Protein 1MQV (pdb70)

Structure (mmCIF, N/CA/C/O backbone):
data_1MQV
#
_entry.id   1MQV
#
_cell.length_a   33.839
_cell.length_b   62.085
_cell.length_c   113.419
_cell.angle_alpha   90.00
_cell.angle_beta   90.00
_cell.angle_gamma   90.00
#
_symmetry.space_group_name_H-M   'P 21 21 21'
#
loop_
_entity.id
_entity.type
_entity.pdbx_description
1 polymer "CYTOCHROME C'"
2 non-polymer 'HEME C'
3 water water
#
loop_
_atom_site.group_PDB
_atom_site.id
_atom_site.type_symbol
_atom_site.label_atom_id
_atom_site.label_alt_id
_atom_site.label_comp_id
_atom_site.label_asym_id
_atom_site.label_entity_id
_atom_site.label_seq_id
_atom_site.pdbx_PDB_ins_code
_atom_site.Cartn_x
_atom_site.Cartn_y
_atom_site.Cartn_z
_atom_site.occupancy
_atom_site.B_iso_or_equiv
_atom_site.auth_seq_id
_atom_site.auth_comp_id
_atom_site.auth_asym_id
_atom_site.auth_atom_id
_atom_site.pdbx_PDB_model_num
ATOM 1 N N . ALA A 1 1 ? 12.488 -13.391 44.027 1.00 72.40 1 ALA A N 1
ATOM 2 C CA . ALA A 1 1 ? 12.705 -12.996 42.599 1.00 82.01 1 ALA A CA 1
ATOM 3 C C . ALA A 1 1 ? 11.969 -13.928 41.617 1.00 86.65 1 ALA A C 1
ATOM 4 O O . ALA A 1 1 ? 11.632 -15.074 41.945 1.00 83.74 1 ALA A O 1
ATOM 6 N N . THR A 1 2 ? 11.720 -13.425 40.412 1.00 81.95 2 THR A N 1
ATOM 7 C CA . THR A 1 2 ? 11.020 -14.195 39.389 1.00 73.66 2 THR A CA 1
ATOM 8 C C . THR A 1 2 ? 11.644 -13.875 38.029 1.00 67.49 2 THR A C 1
ATOM 9 O O . THR A 1 2 ? 12.631 -13.123 37.969 1.00 54.01 2 THR A O 1
ATOM 13 N N . ASP A 1 3 ? 11.065 -14.429 36.957 1.00 51.97 3 ASP A N 1
ATOM 14 C CA . ASP A 1 3 ? 11.576 -14.222 35.607 1.00 53.74 3 ASP A CA 1
ATOM 15 C C . ASP A 1 3 ? 11.411 -12.796 35.087 1.00 44.39 3 ASP A C 1
ATOM 16 O O . ASP A 1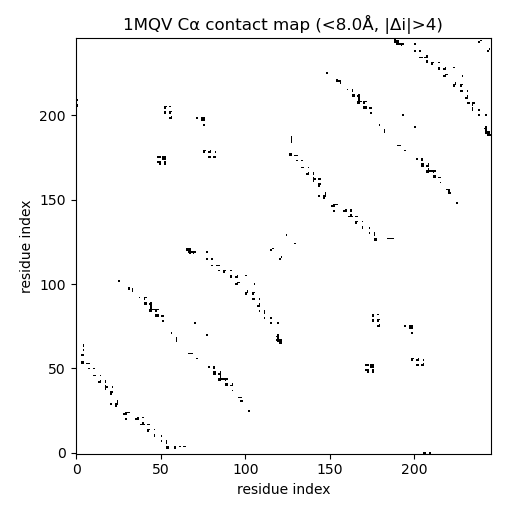 3 ? 10.576 -12.518 34.216 1.00 35.08 3 ASP A O 1
ATOM 21 N N . VAL A 1 4 ? 12.223 -11.895 35.624 1.00 39.46 4 VAL A N 1
ATOM 22 C CA . VAL A 1 4 ? 12.195 -10.500 35.193 1.00 43.38 4 VAL A CA 1
ATOM 23 C C . VAL A 1 4 ? 12.627 -10.383 33.748 1.00 34.05 4 VAL A C 1
ATOM 24 O O . VAL A 1 4 ? 12.275 -9.404 33.093 1.00 24.90 4 VAL A O 1
ATOM 28 N N . ILE A 1 5 ? 13.420 -11.338 33.258 1.00 25.29 5 ILE A N 1
ATOM 29 C CA . ILE A 1 5 ? 13.879 -11.259 31.866 1.00 26.54 5 ILE A CA 1
ATOM 30 C C . ILE A 1 5 ? 12.658 -11.476 30.995 1.00 35.55 5 ILE A C 1
ATOM 31 O O . ILE A 1 5 ? 12.479 -10.820 29.986 1.00 26.20 5 ILE A O 1
ATOM 36 N N . ALA A 1 6 ? 11.783 -12.385 31.400 1.00 34.07 6 ALA A N 1
ATOM 37 C CA . ALA A 1 6 ? 10.601 -12.600 30.594 1.00 35.19 6 ALA A CA 1
ATOM 38 C C . ALA A 1 6 ? 9.675 -11.396 30.721 1.00 26.31 6 ALA A C 1
ATOM 39 O O . ALA A 1 6 ? 9.041 -10.982 29.740 1.00 30.72 6 ALA A O 1
ATOM 41 N N . GLN A 1 7 ? 9.601 -10.806 31.905 1.00 23.66 7 GLN A N 1
ATOM 42 C CA . GLN A 1 7 ? 8.718 -9.668 32.092 1.00 26.72 7 GLN A CA 1
ATOM 43 C C . GLN A 1 7 ? 9.126 -8.488 31.249 1.00 27.61 7 GLN A C 1
ATOM 44 O O . GLN A 1 7 ? 8.292 -7.862 30.581 1.00 27.88 7 GLN A O 1
ATOM 50 N N . ARG A 1 8 ? 10.406 -8.171 31.307 1.00 25.72 8 ARG A N 1
ATOM 51 C CA . ARG A 1 8 ? 10.903 -6.984 30.585 1.00 30.18 8 ARG A CA 1
ATOM 52 C C . ARG A 1 8 ? 10.855 -7.177 29.079 1.00 25.86 8 ARG A C 1
ATOM 53 O O . ARG A 1 8 ? 10.569 -6.239 28.348 1.00 22.75 8 ARG A O 1
ATOM 61 N N . LYS A 1 9 ? 11.088 -8.396 28.593 1.00 21.29 9 LYS A N 1
ATOM 62 C CA . LYS A 1 9 ? 11.018 -8.598 27.154 1.00 25.31 9 LYS A CA 1
ATOM 63 C C . LYS A 1 9 ? 9.586 -8.434 26.658 1.00 32.50 9 LYS A C 1
ATOM 64 O O . LYS A 1 9 ? 9.363 -7.976 25.521 1.00 28.23 9 LYS A O 1
ATOM 70 N N . ALA A 1 10 ? 8.616 -8.797 27.502 1.00 24.99 10 ALA A N 1
ATOM 71 C CA . ALA A 1 10 ? 7.212 -8.678 27.132 1.00 29.09 10 ALA A CA 1
ATOM 72 C C . ALA A 1 10 ? 6.836 -7.194 27.032 1.00 30.62 10 ALA A C 1
ATOM 73 O O . ALA A 1 10 ? 6.132 -6.767 26.110 1.00 29.54 10 ALA A O 1
ATOM 75 N N . ILE A 1 11 ? 7.326 -6.411 27.975 1.00 20.53 11 ILE A N 1
ATOM 76 C CA . ILE A 1 11 ? 7.033 -4.970 27.971 1.00 26.19 11 ILE A CA 1
ATOM 77 C C . ILE A 1 11 ? 7.749 -4.291 26.776 1.00 25.03 11 ILE A C 1
ATOM 78 O O . ILE A 1 11 ? 7.171 -3.425 26.123 1.00 24.02 11 ILE A O 1
ATOM 83 N N . LEU A 1 12 ? 8.992 -4.668 26.490 1.00 24.18 12 LEU A N 1
ATOM 84 C CA . LEU A 1 12 ? 9.713 -4.042 25.374 1.00 25.81 12 LEU A CA 1
ATOM 85 C C . LEU A 1 12 ? 9.106 -4.486 24.056 1.00 30.60 12 LEU A C 1
ATOM 86 O O . LEU A 1 12 ? 9.120 -3.740 23.083 1.00 25.06 12 LEU A O 1
ATOM 91 N N . LYS A 1 13 ? 8.558 -5.703 24.008 1.00 23.96 13 LYS A N 1
ATOM 92 C CA . LYS A 1 13 ? 7.903 -6.156 22.784 1.00 26.38 13 LYS A CA 1
ATOM 93 C C . LYS A 1 13 ? 6.689 -5.258 22.552 1.00 29.39 13 LYS A C 1
ATOM 94 O O . LYS A 1 13 ? 6.427 -4.839 21.404 1.00 29.90 13 LYS A O 1
ATOM 100 N N . GLN A 1 14 ? 5.947 -4.956 23.620 1.00 19.44 14 GLN A N 1
ATOM 101 C CA . GLN A 1 14 ? 4.784 -4.056 23.513 1.00 22.42 14 GLN A CA 1
ATOM 102 C C . GLN A 1 14 ? 5.261 -2.681 23.028 1.00 24.97 14 GLN A C 1
ATOM 103 O O . GLN A 1 14 ? 4.597 -2.049 22.198 1.00 22.40 14 GLN A O 1
ATOM 109 N N . MET A 1 15 ? 6.396 -2.208 23.550 1.00 23.08 15 MET A N 1
ATOM 110 C CA . MET A 1 15 ? 6.886 -0.888 23.127 1.00 25.84 15 MET A CA 1
ATOM 111 C C . MET A 1 15 ? 7.135 -0.928 21.627 1.00 26.63 15 MET A C 1
ATOM 112 O O . MET A 1 15 ? 6.752 -0.001 20.899 1.00 21.75 15 MET A O 1
ATOM 117 N N . GLY A 1 16 ? 7.769 -2.011 21.159 1.00 21.54 16 GLY A N 1
ATOM 118 C CA . GLY A 1 16 ? 8.013 -2.161 19.727 1.00 21.72 16 GLY A CA 1
ATOM 119 C C . GLY A 1 16 ? 6.700 -2.102 18.940 1.00 25.22 16 GLY A C 1
ATOM 120 O O . GLY A 1 16 ? 6.599 -1.379 17.924 1.00 24.54 16 GLY A O 1
ATOM 121 N N . GLU A 1 17 ? 5.680 -2.861 19.381 1.00 22.47 17 GLU A N 1
ATOM 122 C CA . GLU A 1 17 ? 4.387 -2.833 18.698 1.00 21.63 17 GLU A CA 1
ATOM 123 C C . GLU A 1 17 ? 3.749 -1.427 18.721 1.00 19.98 17 GLU A C 1
ATOM 124 O O . GLU A 1 17 ? 3.089 -1.034 17.769 1.00 21.90 17 GLU A O 1
ATOM 130 N N . ALA A 1 18 ? 3.929 -0.676 19.801 1.00 22.61 18 ALA A N 1
ATOM 131 C CA . ALA A 1 18 ? 3.325 0.676 19.843 1.00 23.63 18 ALA A CA 1
ATOM 132 C C . ALA A 1 18 ? 3.927 1.593 18.784 1.00 26.42 18 ALA A C 1
ATOM 133 O O . ALA A 1 18 ? 3.278 2.565 18.383 1.00 24.17 18 ALA A O 1
ATOM 135 N N . THR A 1 19 ? 5.159 1.328 18.353 1.00 22.88 19 THR A N 1
ATOM 136 C CA . THR A 1 19 ? 5.750 2.200 17.325 1.00 22.61 19 THR A CA 1
ATOM 137 C C . THR A 1 19 ? 5.263 1.827 15.928 1.00 20.96 19 THR A C 1
ATOM 138 O O . THR A 1 19 ? 5.363 2.630 15.010 1.00 22.39 19 THR A O 1
ATOM 142 N N . LYS A 1 20 ? 4.729 0.626 15.749 1.00 21.17 20 LYS A N 1
ATOM 143 C CA . LYS A 1 20 ? 4.279 0.243 14.417 1.00 20.22 20 LYS A CA 1
ATOM 144 C C . LYS A 1 20 ? 3.250 1.175 13.718 1.00 24.69 20 LYS A C 1
ATOM 145 O O . LYS A 1 20 ? 3.470 1.583 12.563 1.00 25.61 20 LYS A O 1
ATOM 151 N N . PRO A 1 21 ? 2.140 1.535 14.382 1.00 21.77 21 PRO A N 1
ATOM 152 C CA . PRO A 1 21 ? 1.185 2.424 13.698 1.00 30.35 21 PRO A CA 1
ATOM 153 C C . PRO A 1 21 ? 1.809 3.789 13.409 1.00 25.09 21 PRO A C 1
ATOM 154 O O . PRO A 1 21 ? 1.446 4.458 12.446 1.00 24.03 21 PRO A O 1
ATOM 158 N N . ILE A 1 22 ? 2.706 4.232 14.278 1.00 21.09 22 ILE A N 1
ATOM 159 C CA . ILE A 1 22 ? 3.357 5.526 14.042 1.00 22.92 22 ILE A CA 1
ATOM 160 C C . ILE A 1 22 ? 4.240 5.418 12.790 1.00 20.59 22 ILE A C 1
ATOM 161 O O . ILE A 1 22 ? 4.194 6.278 11.914 1.00 23.29 22 ILE A O 1
ATOM 166 N N . ALA A 1 23 ? 5.009 4.347 12.684 1.00 23.47 23 ALA A N 1
ATOM 167 C CA . ALA A 1 23 ? 5.844 4.169 11.509 1.00 26.03 23 ALA A CA 1
ATOM 168 C C . ALA A 1 23 ? 4.953 4.093 10.260 1.00 25.36 23 ALA A C 1
ATOM 169 O O . ALA A 1 23 ? 5.310 4.608 9.211 1.00 29.91 23 ALA A O 1
ATOM 171 N N . ALA A 1 24 ? 3.801 3.446 10.356 1.00 21.62 24 ALA A N 1
ATOM 172 C CA . ALA A 1 24 ? 2.911 3.327 9.191 1.00 27.50 24 ALA A CA 1
ATOM 173 C C . ALA A 1 24 ? 2.386 4.693 8.732 1.00 27.87 24 ALA A C 1
ATOM 174 O O . ALA A 1 24 ? 2.236 4.975 7.527 1.00 25.43 24 ALA A O 1
ATOM 176 N N . MET A 1 25 ? 2.104 5.559 9.687 1.00 23.76 25 MET A N 1
ATOM 177 C CA . MET A 1 25 ? 1.656 6.896 9.331 1.00 25.31 25 MET A CA 1
ATOM 178 C C . MET A 1 25 ? 2.812 7.662 8.687 1.00 26.78 25 MET A C 1
ATOM 179 O O . MET A 1 25 ? 2.626 8.317 7.663 1.00 26.50 25 MET A O 1
ATOM 184 N N . LEU A 1 26 ? 4.009 7.571 9.270 1.00 23.35 26 LEU A N 1
ATOM 185 C CA . LEU A 1 26 ? 5.148 8.302 8.723 1.00 21.38 26 LEU A CA 1
ATOM 186 C C . LEU A 1 26 ? 5.422 7.838 7.287 1.00 33.99 26 LEU A C 1
ATOM 187 O O . LEU A 1 26 ? 5.828 8.623 6.450 1.00 26.94 26 LEU A O 1
ATOM 192 N N . LYS A 1 27 ? 5.198 6.557 7.019 1.00 21.79 27 LYS A N 1
ATOM 193 C CA . LYS A 1 27 ? 5.394 6.012 5.671 1.00 28.50 27 LYS A CA 1
ATOM 194 C C . LYS A 1 27 ? 4.274 6.376 4.692 1.00 36.46 27 LYS A C 1
ATOM 195 O O . LYS A 1 27 ? 4.425 6.232 3.476 1.00 38.42 27 LYS A O 1
ATOM 201 N N . GLY A 1 28 ? 3.153 6.857 5.210 1.00 29.46 28 GLY A N 1
ATOM 202 C CA . GLY A 1 28 ? 2.036 7.201 4.341 1.00 28.33 28 GLY A CA 1
ATOM 203 C C . GLY A 1 28 ? 1.182 5.980 4.007 1.00 37.36 28 GLY A C 1
ATOM 204 O O . GLY A 1 28 ? 0.321 6.015 3.121 1.00 36.43 28 GLY A O 1
ATOM 205 N N . GLU A 1 29 ? 1.412 4.899 4.738 1.00 32.53 29 GLU A N 1
ATOM 206 C CA . GLU A 1 29 ? 0.695 3.655 4.521 1.00 36.22 29 GLU A CA 1
ATOM 207 C C . GLU A 1 29 ? -0.506 3.475 5.444 1.00 45.97 29 GLU A C 1
ATOM 208 O O . GLU A 1 29 ? -1.213 2.466 5.368 1.00 52.15 29 GLU A O 1
ATOM 214 N N . ALA A 1 30 ? -0.726 4.448 6.324 1.00 35.24 30 ALA A N 1
ATOM 215 C CA . ALA A 1 30 ? -1.871 4.456 7.241 1.00 34.56 30 ALA A CA 1
ATOM 216 C C . ALA A 1 30 ? -2.186 5.913 7.431 1.00 31.36 30 ALA A C 1
ATOM 217 O O . ALA A 1 30 ? -1.283 6.730 7.498 1.00 30.32 30 ALA A O 1
ATOM 219 N N . LYS A 1 31 ? -3.465 6.244 7.512 1.00 32.62 31 LYS A N 1
ATOM 220 C CA . LYS A 1 31 ? -3.898 7.627 7.677 1.00 32.93 31 LYS A CA 1
ATOM 221 C C . LYS A 1 31 ? -3.670 8.089 9.120 1.00 36.32 31 LYS A C 1
ATOM 222 O O . LYS A 1 31 ? -3.706 7.286 10.048 1.00 30.98 31 LYS A O 1
ATOM 228 N N . TRP A 1 32 ? -3.429 9.384 9.291 1.00 32.02 32 TRP A N 1
ATOM 229 C CA . TRP A 1 32 ? -3.260 9.983 10.612 1.00 31.99 32 TRP A CA 1
ATOM 230 C C . TRP A 1 32 ? -4.477 9.635 11.483 1.00 41.75 32 TRP A C 1
ATOM 231 O O . TRP A 1 32 ? -5.615 9.629 10.987 1.00 32.04 32 TRP A O 1
ATOM 242 N N . ASP A 1 33 ? -4.238 9.337 12.763 1.00 25.99 33 ASP A N 1
ATOM 243 C CA . ASP A 1 33 ? -5.309 9.006 13.694 1.00 36.89 33 ASP A CA 1
ATOM 244 C C . ASP A 1 33 ? -4.777 9.512 15.015 1.00 25.67 33 ASP A C 1
ATOM 245 O O . ASP A 1 33 ? -3.875 8.878 15.578 1.00 28.31 33 ASP A O 1
ATOM 250 N N . GLN A 1 34 ? -5.275 10.653 15.499 1.00 27.79 34 GLN A N 1
ATOM 251 C CA . GLN A 1 34 ? -4.742 11.216 16.734 1.00 28.56 34 GLN A CA 1
ATOM 252 C C . GLN A 1 34 ? -4.832 10.283 17.942 1.00 29.71 34 GLN A C 1
ATOM 253 O O . GLN A 1 34 ? -3.904 10.200 18.748 1.00 25.99 34 GLN A O 1
ATOM 259 N N . ALA A 1 35 ? -5.939 9.558 18.037 1.00 25.62 35 ALA A N 1
ATOM 260 C CA . ALA A 1 35 ? -6.160 8.636 19.140 1.00 28.44 35 ALA A CA 1
ATOM 261 C C . ALA A 1 35 ? -5.122 7.498 19.154 1.00 25.64 35 ALA A C 1
ATOM 262 O O . ALA A 1 35 ? -4.617 7.117 20.222 1.00 25.75 35 ALA A O 1
ATOM 264 N N . VAL A 1 36 ? -4.843 6.932 17.982 1.00 20.47 36 VAL A N 1
ATOM 265 C CA . VAL A 1 36 ? -3.856 5.851 17.881 1.00 21.85 36 VAL A CA 1
ATOM 266 C C . VAL A 1 36 ? -2.483 6.337 18.325 1.00 23.45 36 VAL A C 1
ATOM 267 O O . VAL A 1 36 ? -1.753 5.624 18.988 1.00 23.00 36 VAL A O 1
ATOM 271 N N . VAL A 1 37 ? -2.128 7.558 17.928 1.00 20.82 37 VAL A N 1
ATOM 272 C CA . VAL A 1 37 ? -0.835 8.126 18.290 1.00 17.48 37 VAL A CA 1
ATOM 273 C C . VAL A 1 37 ? -0.759 8.372 19.789 1.00 19.72 37 VAL A C 1
ATOM 274 O O . VAL A 1 37 ? 0.234 8.031 20.431 1.00 21.89 37 VAL A O 1
ATOM 278 N N . GLN A 1 38 ? -1.823 8.928 20.366 1.00 20.19 38 GLN A N 1
ATOM 279 C CA . GLN A 1 38 ? -1.868 9.167 21.813 1.00 22.08 38 GLN A CA 1
ATOM 280 C C . GLN A 1 38 ? -1.746 7.848 22.573 1.00 24.99 38 GLN A C 1
ATOM 281 O O . GLN A 1 38 ? -1.078 7.761 23.621 1.00 21.92 38 GLN A O 1
ATOM 287 N N . LYS A 1 39 ? -2.411 6.824 22.047 1.00 19.67 39 LYS A N 1
ATOM 288 C CA . LYS A 1 39 ? -2.367 5.499 22.696 1.00 22.89 39 LYS A CA 1
ATOM 289 C C . LYS A 1 39 ? -0.924 4.935 22.704 1.00 26.41 39 LYS A C 1
ATOM 290 O O . LYS A 1 39 ? -0.443 4.416 23.729 1.00 23.17 39 LYS A O 1
ATOM 296 N N . SER A 1 40 ? -0.236 5.045 21.564 1.00 25.05 40 SER A N 1
ATOM 297 C CA . SER A 1 40 ? 1.143 4.578 21.440 1.00 21.88 40 SER A CA 1
ATOM 298 C C . SER A 1 40 ? 2.070 5.369 22.324 1.00 23.53 40 SER A C 1
ATOM 299 O O . SER A 1 40 ? 2.928 4.797 22.956 1.00 22.47 40 SER A O 1
ATOM 302 N N . LEU A 1 41 ? 1.925 6.697 22.367 1.00 19.44 41 LEU A N 1
ATOM 303 C CA . LEU A 1 41 ? 2.832 7.461 23.195 1.00 18.80 41 LEU A CA 1
ATOM 304 C C . LEU A 1 41 ? 2.612 7.144 24.681 1.00 20.78 41 LEU A C 1
ATOM 305 O O . LEU A 1 41 ? 3.554 7.099 25.472 1.00 21.26 41 LEU A O 1
ATOM 310 N N . ALA A 1 42 ? 1.365 6.921 25.059 1.00 19.45 42 ALA A N 1
ATOM 311 C CA . ALA A 1 42 ? 1.049 6.650 26.454 1.00 20.22 42 ALA A CA 1
ATOM 312 C C . ALA A 1 42 ? 1.677 5.304 26.831 1.00 23.01 42 ALA A C 1
ATOM 313 O O . ALA A 1 42 ? 2.241 5.159 27.915 1.00 23.68 42 ALA A O 1
ATOM 315 N N . ALA A 1 43 ? 1.621 4.338 25.919 1.00 22.56 43 ALA A N 1
ATOM 316 C CA . ALA A 1 43 ? 2.204 3.007 26.209 1.00 23.73 43 ALA A CA 1
ATOM 317 C C . ALA A 1 43 ? 3.697 3.113 26.371 1.00 26.45 43 ALA A C 1
ATOM 318 O O . ALA A 1 43 ? 4.277 2.541 27.307 1.00 25.00 43 ALA A O 1
ATOM 320 N N . ILE A 1 44 ? 4.334 3.846 25.456 1.00 23.70 44 ILE A N 1
ATOM 321 C CA . ILE A 1 44 ? 5.783 4.046 25.531 1.00 18.92 44 ILE A CA 1
ATOM 322 C C . ILE A 1 44 ? 6.118 4.685 26.880 1.00 21.53 44 ILE A C 1
ATOM 323 O O . ILE A 1 44 ? 7.038 4.225 27.571 1.00 20.91 44 ILE A O 1
ATOM 328 N N . ALA A 1 45 ? 5.373 5.713 27.291 1.00 18.62 45 ALA A N 1
ATOM 329 C CA . ALA A 1 45 ? 5.677 6.382 28.567 1.00 22.59 45 ALA A CA 1
ATOM 330 C C . ALA A 1 45 ? 5.476 5.458 29.761 1.00 24.32 45 ALA A C 1
ATOM 331 O O . ALA A 1 45 ? 6.316 5.409 30.651 1.00 23.19 45 ALA A O 1
ATOM 333 N N . ASP A 1 46 ? 4.354 4.748 29.793 1.00 23.40 46 ASP A N 1
ATOM 334 C CA . ASP A 1 46 ? 4.093 3.811 30.884 1.00 27.57 46 ASP A CA 1
ATOM 335 C C . ASP A 1 46 ? 5.128 2.665 30.949 1.00 24.80 46 ASP A C 1
ATOM 336 O O . ASP A 1 46 ? 5.565 2.284 32.050 1.00 26.38 46 ASP A O 1
ATOM 341 N N . ASP A 1 47 ? 5.503 2.109 29.797 1.00 21.95 47 ASP A N 1
ATOM 342 C CA . ASP A 1 47 ? 6.483 1.005 29.758 1.00 20.21 47 ASP A CA 1
ATOM 343 C C . ASP A 1 47 ? 7.814 1.497 30.267 1.00 29.17 47 ASP A C 1
ATOM 344 O O . ASP A 1 47 ? 8.502 0.802 31.013 1.00 20.57 47 ASP A O 1
ATOM 349 N N . SER A 1 48 ? 8.169 2.730 29.906 1.00 25.68 48 SER A N 1
ATOM 350 C CA . SER A 1 48 ? 9.445 3.287 30.338 1.00 20.68 48 SER A CA 1
ATOM 351 C C . SER A 1 48 ? 9.490 3.571 31.848 1.00 18.23 48 SER A C 1
ATOM 352 O O . SER A 1 48 ? 10.581 3.727 32.423 1.00 22.75 48 SER A O 1
ATOM 355 N N . LYS A 1 49 ? 8.326 3.661 32.488 1.00 22.21 49 LYS A N 1
ATOM 356 C CA . LYS A 1 49 ? 8.307 3.906 33.923 1.00 20.28 49 LYS A CA 1
ATOM 357 C C . LYS A 1 49 ? 8.358 2.574 34.677 1.00 25.88 49 LYS A C 1
ATOM 358 O O . LYS A 1 49 ? 8.723 2.521 35.846 1.00 22.88 49 LYS A O 1
ATOM 364 N N . LYS A 1 50 ? 8.029 1.504 33.980 1.00 23.78 50 LYS A N 1
ATOM 365 C CA . LYS A 1 50 ? 8.046 0.179 34.589 1.00 27.16 50 LYS A CA 1
ATOM 366 C C . LYS A 1 50 ? 9.392 -0.499 34.431 1.00 27.78 50 LYS A C 1
ATOM 367 O O . LYS A 1 50 ? 9.849 -1.183 35.347 1.00 25.94 50 LYS A O 1
ATOM 373 N N . LEU A 1 51 ? 10.047 -0.306 33.275 1.00 23.16 51 LEU A N 1
ATOM 374 C CA . LEU A 1 51 ? 11.322 -0.977 32.989 1.00 20.63 51 LEU A CA 1
ATOM 375 C C . LEU A 1 51 ? 12.500 -0.803 33.965 1.00 27.37 51 LEU A C 1
ATOM 376 O O . LEU A 1 51 ? 13.274 -1.741 34.145 1.00 24.62 51 LEU A O 1
ATOM 381 N N . PRO A 1 52 ? 12.637 0.376 34.634 1.00 22.12 52 PRO A N 1
ATOM 382 C CA . PRO A 1 52 ? 13.747 0.579 35.575 1.00 26.78 52 PRO A CA 1
ATOM 383 C C . PRO A 1 52 ? 13.804 -0.419 36.705 1.00 27.76 52 PRO A C 1
ATOM 384 O O . PRO A 1 52 ? 14.860 -0.626 37.283 1.00 24.62 52 PRO A O 1
ATOM 388 N N . ALA A 1 53 ? 12.661 -1.019 37.026 1.00 25.27 53 ALA A N 1
ATOM 389 C CA . ALA A 1 53 ? 12.626 -1.970 38.123 1.00 22.58 53 ALA A CA 1
ATOM 390 C C . ALA A 1 53 ? 12.882 -3.418 37.671 1.00 29.13 53 ALA A C 1
ATOM 391 O O . ALA A 1 53 ? 12.885 -4.329 38.497 1.00 26.13 53 ALA A O 1
ATOM 393 N N . LEU A 1 54 ? 13.161 -3.626 36.392 1.00 24.60 54 LEU A N 1
ATOM 394 C CA . LEU A 1 54 ? 13.349 -5.007 35.881 1.00 20.74 54 LEU A CA 1
ATOM 395 C C . LEU A 1 54 ? 14.721 -5.458 35.375 1.00 23.86 54 LEU A C 1
ATOM 396 O O . LEU A 1 54 ? 14.814 -6.424 34.595 1.00 28.12 54 LEU A O 1
ATOM 401 N N . PHE A 1 55 ? 15.790 -4.750 35.759 1.00 21.60 55 PHE A N 1
ATOM 402 C CA . PHE A 1 55 ? 17.130 -5.127 35.339 1.00 21.11 55 PHE A CA 1
ATOM 403 C C . PHE A 1 55 ? 18.054 -5.332 36.552 1.00 31.11 55 PHE A C 1
ATOM 404 O O . PHE A 1 55 ? 18.981 -4.575 36.783 1.00 24.40 55 PHE A O 1
ATOM 412 N N . PRO A 1 56 ? 17.812 -6.386 37.343 1.00 30.30 56 PRO A N 1
ATOM 413 C CA . PRO A 1 56 ? 18.661 -6.634 38.519 1.00 24.79 56 PRO A CA 1
ATOM 414 C C . PRO A 1 56 ? 19.997 -7.273 38.152 1.00 24.02 56 PRO A C 1
ATOM 415 O O . PRO A 1 56 ? 20.079 -8.047 37.209 1.00 25.75 56 PRO A O 1
ATOM 419 N N . ALA A 1 57 ? 21.054 -6.951 38.898 1.00 25.64 57 ALA A N 1
ATOM 420 C CA . ALA A 1 57 ? 22.357 -7.548 38.613 1.00 27.50 57 ALA A CA 1
ATOM 421 C C . ALA A 1 57 ? 22.326 -9.101 38.723 1.00 26.71 57 ALA A C 1
ATOM 422 O O . ALA A 1 57 ? 23.087 -9.783 38.040 1.00 31.51 57 ALA A O 1
ATOM 424 N N . ASP A 1 58 ? 21.449 -9.666 39.553 1.00 32.87 58 ASP A N 1
ATOM 425 C CA . ASP A 1 58 ? 21.415 -11.134 39.657 1.00 28.32 58 ASP A CA 1
ATOM 426 C C . ASP A 1 58 ? 20.810 -11.797 38.410 1.00 44.86 58 ASP A C 1
ATOM 427 O O . ASP A 1 58 ? 20.625 -13.012 38.356 1.00 35.06 58 ASP A O 1
ATOM 432 N N . SER A 1 59 ? 20.497 -10.994 37.402 1.00 39.74 59 SER A N 1
ATOM 433 C CA . SER A 1 59 ? 19.974 -11.559 36.191 1.00 28.63 59 SER A CA 1
ATOM 434 C C . SER A 1 59 ? 20.982 -11.335 35.063 1.00 29.67 59 SER A C 1
ATOM 435 O O . SER A 1 59 ? 20.686 -11.596 33.878 1.00 31.94 59 SER A O 1
ATOM 438 N N . LYS A 1 60 ? 22.185 -10.876 35.405 1.00 30.62 60 LYS A N 1
ATOM 439 C CA . LYS A 1 60 ? 23.192 -10.628 34.359 1.00 32.01 60 LYS A CA 1
ATOM 440 C C . LYS A 1 60 ? 23.705 -11.933 33.711 1.00 31.23 60 LYS A C 1
ATOM 441 O O . LYS A 1 60 ? 24.289 -11.922 32.622 1.00 47.12 60 LYS A O 1
ATOM 447 N N . THR A 1 61 ? 23.459 -13.053 34.370 1.00 32.31 61 THR A N 1
ATOM 448 C CA . THR A 1 61 ? 23.869 -14.356 33.867 1.00 29.87 61 THR A CA 1
ATOM 449 C C . THR A 1 61 ? 22.579 -15.118 33.545 1.00 41.70 61 THR A C 1
ATOM 450 O O . THR A 1 61 ? 22.503 -16.332 33.732 1.00 45.38 61 THR A O 1
ATOM 454 N N . GLY A 1 62 ? 21.563 -14.396 33.059 1.00 38.35 62 GLY A N 1
ATOM 455 C CA . GLY A 1 62 ? 20.256 -15.000 32.782 1.00 44.21 62 GLY A CA 1
ATOM 456 C C . GLY A 1 62 ? 20.077 -16.068 31.711 1.00 43.01 62 GLY A C 1
ATOM 457 O O . GLY A 1 62 ? 19.250 -16.973 31.832 1.00 51.37 62 GLY A O 1
ATOM 458 N N . GLY A 1 63 ? 20.835 -15.934 30.641 1.00 27.14 63 GLY A N 1
ATOM 459 C CA . GLY A 1 63 ? 20.794 -16.869 29.521 1.00 24.87 63 GLY A CA 1
ATOM 460 C C . GLY A 1 63 ? 19.921 -16.524 28.313 1.00 31.14 63 GLY A C 1
ATOM 461 O O . GLY A 1 63 ? 20.270 -16.783 27.158 1.00 35.80 63 GLY A O 1
ATOM 462 N N . ASP A 1 64 ? 18.749 -15.974 28.543 1.00 32.39 64 ASP A N 1
ATOM 463 C CA . ASP A 1 64 ? 17.916 -15.707 27.372 1.00 32.80 64 ASP A CA 1
ATOM 464 C C . ASP A 1 64 ? 17.639 -14.221 27.265 1.00 24.35 64 ASP A C 1
ATOM 465 O O . ASP A 1 64 ? 16.484 -13.828 27.102 1.00 28.34 64 ASP A O 1
ATOM 470 N N . THR A 1 65 ? 18.679 -13.405 27.367 1.00 35.49 65 THR A N 1
ATOM 471 C CA . THR A 1 65 ? 18.470 -11.955 27.327 1.00 28.76 65 THR A CA 1
ATOM 472 C C . THR A 1 65 ? 19.471 -11.277 26.424 1.00 31.75 65 THR A C 1
ATOM 473 O O . THR A 1 65 ? 20.594 -11.749 26.244 1.00 30.25 65 THR A O 1
ATOM 477 N N . ALA A 1 66 ? 19.065 -10.157 25.841 1.00 26.87 66 ALA A N 1
ATOM 478 C CA . ALA A 1 66 ? 19.970 -9.431 24.974 1.00 22.05 66 ALA A CA 1
ATOM 479 C C . ALA A 1 66 ? 20.537 -8.228 25.718 1.00 30.93 66 ALA A C 1
ATOM 480 O O . ALA A 1 66 ? 21.212 -7.409 25.137 1.00 28.28 66 ALA A O 1
ATOM 482 N N . ALA A 1 67 ? 20.222 -8.109 26.996 1.00 26.97 67 ALA A N 1
ATOM 483 C CA . ALA A 1 67 ? 20.762 -7.022 27.801 1.00 26.76 67 ALA A CA 1
ATOM 484 C C . ALA A 1 67 ? 22.259 -7.236 27.977 1.00 38.01 67 ALA A C 1
ATOM 485 O O . ALA A 1 67 ? 22.695 -8.323 28.333 1.00 28.90 67 ALA A O 1
ATOM 487 N N . LEU A 1 68 ? 23.048 -6.194 27.736 1.00 25.98 68 LEU A N 1
ATOM 488 C CA . LEU A 1 68 ? 24.495 -6.301 27.869 1.00 30.80 68 LEU A CA 1
ATOM 489 C C . LEU A 1 68 ? 24.971 -6.061 29.301 1.00 33.29 68 LEU A C 1
ATOM 490 O O . LEU A 1 68 ? 24.375 -5.298 30.052 1.00 29.00 68 LEU A O 1
ATOM 495 N N . PRO A 1 69 ? 26.080 -6.713 29.704 1.00 33.94 69 PRO A N 1
ATOM 496 C CA . PRO A 1 69 ? 26.555 -6.499 31.073 1.00 38.44 69 PRO A CA 1
ATOM 497 C C . PRO A 1 69 ? 26.906 -5.046 31.384 1.00 30.76 69 PRO A C 1
ATOM 498 O O . PRO A 1 69 ? 26.886 -4.645 32.552 1.00 35.62 69 PRO A O 1
ATOM 502 N N . LYS A 1 70 ? 27.203 -4.268 30.341 1.00 30.29 70 LYS A N 1
ATOM 503 C CA . LYS A 1 70 ? 27.567 -2.861 30.479 1.00 32.14 70 LYS A CA 1
ATOM 504 C C . LYS A 1 70 ? 26.540 -2.107 31.318 1.00 36.30 70 LYS A C 1
ATOM 505 O O . LYS A 1 70 ? 26.864 -1.146 32.023 1.00 40.04 70 LYS A O 1
ATOM 511 N N . ILE A 1 71 ? 25.299 -2.562 31.256 1.00 27.88 71 ILE A N 1
ATOM 512 C CA . ILE A 1 71 ? 24.228 -1.949 32.020 1.00 26.02 71 ILE A CA 1
ATOM 513 C C . ILE A 1 71 ? 24.594 -1.770 33.491 1.00 40.73 71 ILE A C 1
ATOM 514 O O . ILE A 1 71 ? 24.364 -0.710 34.076 1.00 31.48 71 ILE A O 1
ATOM 519 N N . PHE A 1 72 ? 25.182 -2.797 34.095 1.00 36.28 72 PHE A N 1
ATOM 520 C CA . PHE A 1 72 ? 25.494 -2.714 35.510 1.00 35.63 72 PHE A CA 1
ATOM 521 C C . PHE A 1 72 ? 26.710 -1.894 35.898 1.00 37.33 72 PHE A C 1
ATOM 522 O O . PHE A 1 72 ? 26.964 -1.674 37.087 1.00 40.89 72 PHE A O 1
ATOM 530 N N . GLU A 1 73 ? 27.430 -1.414 34.895 1.00 35.90 73 GLU A N 1
ATOM 531 C CA . GLU A 1 73 ? 28.595 -0.578 35.128 1.00 41.82 73 GLU A CA 1
ATOM 532 C C . GLU A 1 73 ? 28.244 0.856 34.861 1.00 35.47 73 GLU A C 1
ATOM 533 O O . GLU A 1 73 ? 29.081 1.716 35.037 1.00 36.02 73 GLU A O 1
ATOM 539 N N . ASP A 1 74 ? 27.024 1.097 34.398 1.00 31.56 74 ASP A N 1
ATOM 540 C CA . ASP A 1 74 ? 26.577 2.456 34.104 1.00 29.07 74 ASP A CA 1
ATOM 541 C C . ASP A 1 74 ? 25.077 2.481 34.370 1.00 28.78 74 ASP A C 1
ATOM 542 O O . ASP A 1 74 ? 24.305 3.020 33.566 1.00 28.93 74 ASP A O 1
ATOM 547 N N . LYS A 1 75 ? 24.670 1.922 35.514 1.00 27.44 75 LYS A N 1
ATOM 548 C CA . LYS A 1 75 ? 23.246 1.799 35.794 1.00 25.73 75 LYS A CA 1
ATOM 549 C C . LYS A 1 75 ? 22.488 3.100 35.895 1.00 29.05 75 LYS A C 1
ATOM 550 O O . LYS A 1 75 ? 21.362 3.156 35.441 1.00 24.12 75 LYS A O 1
ATOM 556 N N . ALA A 1 76 ? 23.095 4.132 36.484 1.00 23.95 76 ALA A N 1
ATOM 557 C CA . ALA A 1 76 ? 22.395 5.420 36.615 1.00 27.97 76 ALA A CA 1
ATOM 558 C C . ALA A 1 76 ? 22.062 5.970 35.231 1.00 27.03 76 ALA A C 1
ATOM 559 O O . ALA A 1 76 ? 20.955 6.461 34.995 1.00 27.13 76 ALA A O 1
ATOM 561 N N . LYS A 1 77 ? 23.022 5.888 34.319 1.00 26.49 77 LYS A N 1
ATOM 562 C CA . LYS A 1 77 ? 22.811 6.347 32.956 1.00 26.12 77 LYS A CA 1
ATOM 563 C C . LYS A 1 77 ? 21.728 5.537 32.275 1.00 31.25 77 LYS A C 1
ATOM 564 O O . LYS A 1 77 ? 20.867 6.104 31.604 1.00 25.46 77 LYS A O 1
ATOM 570 N N . PHE A 1 78 ? 21.762 4.207 32.444 1.00 20.55 78 PHE A N 1
ATOM 571 C CA . PHE A 1 78 ? 20.766 3.335 31.820 1.00 24.79 78 PHE A CA 1
ATOM 572 C C . PHE A 1 78 ? 19.378 3.697 32.352 1.00 25.99 78 PHE A C 1
ATOM 573 O O . PHE A 1 78 ? 18.468 3.931 31.540 1.00 21.87 78 PHE A O 1
ATOM 581 N N . ASP A 1 79 ? 19.207 3.771 33.691 1.00 23.63 79 ASP A N 1
ATOM 582 C CA . ASP A 1 79 ? 17.921 4.115 34.304 1.00 21.61 79 ASP A CA 1
ATOM 583 C C . ASP A 1 79 ? 17.393 5.462 33.791 1.00 25.22 79 ASP A C 1
ATOM 584 O O . ASP A 1 79 ? 16.214 5.618 33.489 1.00 20.16 79 ASP A O 1
ATOM 589 N N . ASP A 1 80 ? 18.284 6.443 33.715 1.00 24.72 80 ASP A N 1
ATOM 590 C CA . ASP A 1 80 ? 17.889 7.772 33.271 1.00 19.84 80 ASP A CA 1
ATOM 591 C C . ASP A 1 80 ? 17.488 7.872 31.788 1.00 22.81 80 ASP A C 1
ATOM 592 O O . ASP A 1 80 ? 16.742 8.791 31.408 1.00 19.67 80 ASP A O 1
ATOM 597 N N . LEU A 1 81 ? 17.948 6.930 30.965 1.00 19.13 81 LEU A N 1
ATOM 598 C CA . LEU A 1 81 ? 17.605 6.953 29.545 1.00 20.42 81 LEU A CA 1
ATOM 599 C C . LEU A 1 81 ? 16.148 6.491 29.474 1.00 22.93 81 LEU A C 1
ATOM 600 O O . LEU A 1 81 ? 15.411 6.883 28.579 1.00 22.73 81 LEU A O 1
ATOM 605 N N . PHE A 1 82 ? 15.722 5.613 30.386 1.00 25.15 82 PHE A N 1
ATOM 606 C CA . PHE A 1 82 ? 14.322 5.233 30.323 1.00 20.75 82 PHE A CA 1
ATOM 607 C C . PHE A 1 82 ? 13.503 6.431 30.814 1.00 23.59 82 PHE A C 1
ATOM 608 O O . PHE A 1 82 ? 12.399 6.691 30.320 1.00 21.97 82 PHE A O 1
ATOM 616 N N . ALA A 1 83 ? 14.029 7.152 31.799 1.00 21.41 83 ALA A N 1
ATOM 617 C CA . ALA A 1 83 ? 13.290 8.311 32.315 1.00 25.54 83 ALA A CA 1
ATOM 618 C C . ALA A 1 83 ? 13.205 9.356 31.199 1.00 21.75 83 ALA A C 1
ATOM 619 O O . ALA A 1 83 ? 12.186 10.086 31.092 1.00 21.69 83 ALA A O 1
ATOM 621 N N . LYS A 1 84 ? 14.268 9.449 30.408 1.00 19.11 84 LYS A N 1
ATOM 622 C CA . LYS A 1 84 ? 14.289 10.392 29.278 1.00 24.93 84 LYS A CA 1
ATOM 623 C C . LYS A 1 84 ? 13.218 10.007 28.253 1.00 23.51 84 LYS A C 1
ATOM 624 O O . LYS A 1 84 ? 12.445 10.833 27.784 1.00 20.89 84 LYS A O 1
ATOM 630 N N . LEU A 1 85 ? 13.113 8.723 27.941 1.00 19.71 85 LEU A N 1
ATOM 631 C CA . LEU A 1 85 ? 12.107 8.320 26.989 1.00 15.06 85 LEU A CA 1
ATOM 632 C C . LEU A 1 85 ? 10.712 8.537 27.541 1.00 17.81 85 LEU A C 1
ATOM 633 O O . LEU A 1 85 ? 9.817 8.945 26.817 1.00 24.07 85 LEU A O 1
ATOM 638 N N . ALA A 1 86 ? 10.521 8.302 28.846 1.00 18.39 86 ALA A N 1
ATOM 639 C CA . ALA A 1 86 ? 9.218 8.480 29.436 1.00 18.48 86 ALA A CA 1
ATOM 640 C C . ALA A 1 86 ? 8.835 9.942 29.342 1.00 22.55 86 ALA A C 1
ATOM 641 O O . ALA A 1 86 ? 7.721 10.274 28.954 1.00 24.30 86 ALA A O 1
ATOM 643 N N . ALA A 1 87 ? 9.775 10.817 29.658 1.00 19.48 87 ALA A N 1
ATOM 644 C CA . ALA A 1 87 ? 9.487 12.252 29.576 1.00 21.79 87 ALA A CA 1
ATOM 645 C C . ALA A 1 87 ? 9.295 12.735 28.123 1.00 21.39 87 ALA A C 1
ATOM 646 O O . ALA A 1 87 ? 8.512 13.648 27.879 1.00 22.22 87 ALA A O 1
ATOM 648 N N . ALA A 1 88 ? 10.003 12.145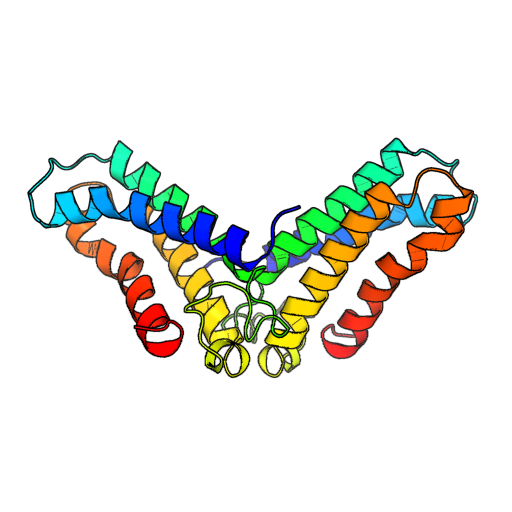 27.170 1.00 18.05 88 ALA A N 1
ATOM 649 C CA . ALA A 1 88 ? 9.831 12.527 25.762 1.00 22.92 88 ALA A CA 1
ATOM 650 C C . ALA A 1 88 ? 8.443 12.116 25.261 1.00 25.33 88 ALA A C 1
ATOM 651 O O . ALA A 1 88 ? 7.745 12.902 24.592 1.00 20.27 88 ALA A O 1
ATOM 653 N N . ALA A 1 89 ? 8.014 10.886 25.581 1.00 20.90 89 ALA A N 1
ATOM 654 C CA . ALA A 1 89 ? 6.730 10.456 25.119 1.00 17.29 89 ALA A CA 1
ATOM 655 C C . ALA A 1 89 ? 5.637 11.237 25.789 1.00 23.71 89 ALA A C 1
ATOM 656 O O . ALA A 1 89 ? 4.607 11.535 25.165 1.00 21.92 89 ALA A O 1
ATOM 658 N N . THR A 1 90 ? 5.839 11.562 27.062 1.00 21.14 90 THR A N 1
ATOM 659 C CA . THR A 1 90 ? 4.843 12.340 27.762 1.00 27.47 90 THR A CA 1
ATOM 660 C C . THR A 1 90 ? 4.741 13.741 27.181 1.00 20.44 90 THR A C 1
ATOM 661 O O . THR A 1 90 ? 3.637 14.286 27.043 1.00 26.10 90 THR A O 1
ATOM 665 N N . ALA A 1 91 ? 5.867 14.336 26.835 1.00 20.53 91 ALA A N 1
ATOM 666 C CA . ALA A 1 91 ? 5.810 15.684 26.245 1.00 25.97 91 ALA A CA 1
ATOM 667 C C . ALA A 1 91 ? 5.169 15.605 24.841 1.00 30.65 91 ALA A C 1
ATOM 668 O O . ALA A 1 91 ? 4.419 16.487 24.424 1.00 23.83 91 ALA A O 1
ATOM 670 N N . ALA A 1 92 ? 5.436 14.529 24.119 1.00 20.64 92 ALA A N 1
ATOM 671 C CA . ALA A 1 92 ? 4.873 14.364 22.784 1.00 18.87 92 ALA A CA 1
ATOM 672 C C . ALA A 1 92 ? 3.340 14.217 22.784 1.00 22.36 92 ALA A C 1
ATOM 673 O O . ALA A 1 92 ? 2.700 14.515 21.777 1.00 25.90 92 ALA A O 1
ATOM 675 N N . GLN A 1 93 ? 2.740 13.809 23.899 1.00 22.85 93 GLN A N 1
ATOM 676 C CA . GLN A 1 93 ? 1.280 13.707 23.948 1.00 25.13 93 GLN A CA 1
ATOM 677 C C . GLN A 1 93 ? 0.753 15.120 23.882 1.00 29.58 93 GLN A C 1
ATOM 678 O O . GLN A 1 93 ? -0.326 15.359 23.362 1.00 32.34 93 GLN A O 1
ATOM 684 N N . GLY A 1 94 ? 1.538 16.062 24.388 1.00 29.61 94 GLY A N 1
ATOM 685 C CA . GLY A 1 94 ? 1.116 17.445 24.346 1.00 31.60 94 GLY A CA 1
ATOM 686 C C . GLY A 1 94 ? 1.521 18.142 23.054 1.00 41.70 94 GLY A C 1
ATOM 687 O O . GLY A 1 94 ? 0.799 19.014 22.565 1.00 39.99 94 GLY A O 1
ATOM 688 N N . THR A 1 95 ? 2.656 17.754 22.469 1.00 30.28 95 THR A N 1
ATOM 689 C CA . THR A 1 95 ? 3.123 18.424 21.249 1.00 31.15 95 THR A CA 1
ATOM 690 C C . THR A 1 95 ? 2.659 17.819 19.931 1.00 36.73 95 THR A C 1
ATOM 691 O O . THR A 1 95 ? 2.654 18.508 18.911 1.00 41.37 95 THR A O 1
ATOM 695 N N . ILE A 1 96 ? 2.296 16.534 19.921 1.00 23.63 96 ILE A N 1
ATOM 696 C CA . ILE A 1 96 ? 1.833 15.928 18.664 1.00 21.80 96 ILE A CA 1
ATOM 697 C C . ILE A 1 96 ? 0.297 15.933 18.581 1.00 32.94 96 ILE A C 1
ATOM 698 O O . ILE A 1 96 ? -0.397 15.100 19.161 1.00 29.78 96 ILE A O 1
ATOM 703 N N . LYS A 1 97 ? -0.228 16.878 17.807 1.00 29.83 97 LYS A N 1
ATOM 704 C CA . LYS A 1 97 ? -1.669 17.081 17.719 1.00 33.90 97 LYS A CA 1
ATOM 705 C C . LYS A 1 97 ? -2.260 16.915 16.310 1.00 39.68 97 LYS A C 1
ATOM 706 O O . LYS A 1 97 ? -3.488 16.958 16.128 1.00 32.62 97 LYS A O 1
ATOM 712 N N . ASP A 1 98 ? -1.386 16.755 15.324 1.00 30.06 98 ASP A N 1
ATOM 713 C CA . ASP A 1 98 ? -1.804 16.573 13.937 1.00 28.72 98 ASP A CA 1
ATOM 714 C C . ASP A 1 98 ? -0.669 15.919 13.186 1.00 23.31 98 ASP A C 1
ATOM 715 O O . ASP A 1 98 ? 0.386 15.732 13.767 1.00 23.91 98 ASP A O 1
ATOM 720 N N . GLU A 1 99 ? -0.868 15.606 11.900 1.00 22.53 99 GLU A N 1
ATOM 721 C CA . GLU A 1 99 ? 0.156 14.932 11.112 1.00 25.48 99 GLU A CA 1
ATOM 722 C C . GLU A 1 99 ? 1.416 15.731 10.964 1.00 26.24 99 GLU A C 1
ATOM 723 O O . GLU A 1 99 ? 2.525 15.194 11.006 1.00 22.04 99 GLU A O 1
ATOM 729 N N . ALA A 1 100 ? 1.261 17.035 10.810 1.00 21.33 100 ALA A N 1
ATOM 730 C CA . ALA A 1 100 ? 2.424 17.865 10.683 1.00 26.07 100 ALA A CA 1
ATOM 731 C C . ALA A 1 100 ? 3.305 17.821 11.927 1.00 23.06 100 ALA A C 1
ATOM 732 O O . ALA A 1 100 ? 4.523 17.742 11.785 1.00 26.80 100 ALA A O 1
ATOM 734 N N . SER A 1 101 ? 2.704 17.902 13.121 1.00 23.08 101 SER A N 1
ATOM 735 C CA . SER A 1 101 ? 3.484 17.873 14.373 1.00 23.42 101 SER A CA 1
ATOM 736 C C . SER A 1 101 ? 4.029 16.455 14.636 1.00 19.44 101 SER A C 1
ATOM 737 O O . SER A 1 101 ? 5.069 16.306 15.266 1.00 21.50 101 SER A O 1
ATOM 740 N N . LEU A 1 102 ? 3.313 15.430 14.196 1.00 19.68 102 LEU A N 1
ATOM 741 C CA . LEU A 1 102 ? 3.885 14.066 14.288 1.00 18.27 102 LEU A CA 1
ATOM 742 C C . LEU A 1 102 ? 5.205 14.045 13.464 1.00 25.26 102 LEU A C 1
ATOM 743 O O . LEU A 1 102 ? 6.227 13.578 13.951 1.00 20.32 102 LEU A O 1
ATOM 748 N N . LYS A 1 103 ? 5.198 14.543 12.222 1.00 20.76 103 LYS A N 1
ATOM 749 C CA . LYS A 1 103 ? 6.428 14.559 11.426 1.00 21.98 103 LYS A CA 1
ATOM 750 C C . LYS A 1 103 ? 7.542 15.456 12.030 1.00 25.41 103 LYS A C 1
ATOM 751 O O . LYS A 1 103 ? 8.724 15.142 11.960 1.00 22.36 103 LYS A O 1
ATOM 757 N N . ALA A 1 104 ? 7.169 16.549 12.655 1.00 24.07 104 ALA A N 1
ATOM 758 C CA . ALA A 1 104 ? 8.205 17.415 13.197 1.00 27.51 104 ALA A CA 1
ATOM 759 C C . ALA A 1 104 ? 8.750 16.944 14.542 1.00 27.99 104 ALA A C 1
ATOM 760 O O . ALA A 1 104 ? 9.939 17.090 14.810 1.00 32.17 104 ALA A O 1
ATOM 762 N N . ASN A 1 105 ? 7.890 16.337 15.355 1.00 26.90 105 ASN A N 1
ATOM 763 C CA . ASN A 1 105 ? 8.258 15.972 16.727 1.00 20.97 105 ASN A CA 1
ATOM 764 C C . ASN A 1 105 ? 8.526 14.531 17.153 1.00 30.06 105 ASN A C 1
ATOM 765 O O . ASN A 1 105 ? 9.109 14.278 18.227 1.00 24.04 105 ASN A O 1
ATOM 770 N N . ILE A 1 106 ? 8.160 13.592 16.306 1.00 18.08 106 ILE A N 1
ATOM 771 C CA . ILE A 1 106 ? 8.310 12.190 16.704 1.00 18.75 106 ILE A CA 1
ATOM 772 C C . ILE A 1 106 ? 9.766 11.756 16.836 1.00 19.93 106 ILE A C 1
ATOM 773 O O . ILE A 1 106 ? 10.075 10.863 17.639 1.00 24.27 106 ILE A O 1
ATOM 778 N N . GLY A 1 107 ? 10.675 12.347 16.054 1.00 20.86 107 GLY A N 1
ATOM 779 C CA . GLY A 1 107 ? 12.088 11.977 16.137 1.00 33.27 107 GLY A CA 1
ATOM 780 C C . GLY A 1 107 ? 12.696 12.063 17.534 1.00 26.65 107 GLY A C 1
ATOM 781 O O . GLY A 1 107 ? 13.517 11.216 17.921 1.00 34.80 107 GLY A O 1
ATOM 782 N N . GLY A 1 108 ? 12.309 13.082 18.300 1.00 31.58 108 GLY A N 1
ATOM 783 C CA . GLY A 1 108 ? 12.831 13.230 19.651 1.00 36.82 108 GLY A CA 1
ATOM 784 C C . GLY A 1 108 ? 12.486 12.045 20.550 1.00 39.03 108 GLY A C 1
ATOM 785 O O . GLY A 1 108 ? 13.232 11.667 21.466 1.00 33.94 108 GLY A O 1
ATOM 786 N N . VAL A 1 109 ? 11.340 11.449 20.280 1.00 23.93 109 VAL A N 1
ATOM 787 C CA . VAL A 1 109 ? 10.901 10.308 21.046 1.00 24.52 109 VAL A CA 1
ATOM 788 C C . VAL A 1 109 ? 11.665 9.055 20.639 1.00 24.36 109 VAL A C 1
ATOM 789 O O . VAL A 1 109 ? 12.358 8.409 21.468 1.00 21.84 109 VAL A O 1
ATOM 793 N N . LEU A 1 110 ? 11.521 8.709 19.361 1.00 20.72 110 LEU A N 1
ATOM 794 C CA . LEU A 1 110 ? 12.126 7.506 18.816 1.00 20.89 110 LEU A CA 1
ATOM 795 C C . LEU A 1 110 ? 13.640 7.441 18.840 1.00 24.02 110 LEU A C 1
ATOM 796 O O . LEU A 1 110 ? 14.213 6.349 18.795 1.00 21.24 110 LEU A O 1
ATOM 801 N N . GLY A 1 111 ? 14.321 8.583 18.884 1.00 21.76 111 GLY A N 1
ATOM 802 C CA . GLY A 1 111 ? 15.779 8.517 18.906 1.00 23.72 111 GLY A CA 1
ATOM 803 C C . GLY A 1 111 ? 16.338 7.866 20.179 1.00 27.22 111 GLY A C 1
ATOM 804 O O . GLY A 1 111 ? 17.470 7.362 20.192 1.00 24.33 111 GLY A O 1
ATOM 805 N N . ASN A 1 112 ? 15.530 7.865 21.235 1.00 21.03 112 ASN A N 1
ATOM 806 C CA . ASN A 1 112 ? 15.919 7.297 22.505 1.00 18.85 112 ASN A CA 1
ATOM 807 C C . ASN A 1 112 ? 16.051 5.784 22.369 1.00 20.50 112 ASN A C 1
ATOM 808 O O . ASN A 1 112 ? 16.854 5.190 23.090 1.00 21.67 112 ASN A O 1
ATOM 813 N N . CYS A 1 113 ? 15.285 5.165 21.464 1.00 21.11 113 CYS A N 1
ATOM 814 C CA . CYS A 1 113 ? 15.360 3.701 21.323 1.00 24.31 113 CYS A CA 1
ATOM 815 C C . CYS A 1 113 ? 16.789 3.314 20.904 1.00 30.30 113 CYS A C 1
ATOM 816 O O . CYS A 1 113 ? 17.475 2.564 21.607 1.00 24.92 113 CYS A O 1
ATOM 819 N N . LYS A 1 114 ? 17.255 3.841 19.775 1.00 25.97 114 LYS A N 1
ATOM 820 C CA . LYS A 1 114 ? 18.615 3.539 19.301 1.00 26.95 114 LYS A CA 1
ATOM 821 C C . LYS A 1 114 ? 19.725 3.942 20.287 1.00 24.35 114 LYS A C 1
ATOM 822 O O . LYS A 1 114 ? 20.740 3.228 20.445 1.00 25.46 114 LYS A O 1
ATOM 828 N N . SER A 1 115 ? 19.559 5.092 20.932 1.00 24.47 115 SER A N 1
ATOM 829 C CA . SER A 1 115 ? 20.558 5.570 21.877 1.00 21.27 115 SER A CA 1
ATOM 830 C C . SER A 1 115 ? 20.855 4.567 22.960 1.00 34.58 115 SER A C 1
ATOM 831 O O . SER A 1 115 ? 21.992 4.384 23.341 1.00 27.89 115 SER A O 1
ATOM 834 N N . CYS A 1 116 ? 19.825 3.894 23.447 1.00 22.94 116 CYS A N 1
ATOM 835 C CA . CYS A 1 116 ? 20.057 2.935 24.493 1.00 25.44 116 CYS A CA 1
ATOM 836 C C . CYS A 1 116 ? 20.537 1.629 23.857 1.00 21.28 116 CYS A C 1
ATOM 837 O O . CYS A 1 116 ? 21.469 0.999 24.359 1.00 21.57 116 CYS A O 1
ATOM 840 N N . HIS A 1 117 ? 19.901 1.221 22.770 1.00 20.79 117 HIS A N 1
ATOM 841 C CA . HIS A 1 117 ? 20.298 -0.038 22.128 1.00 27.13 117 HIS A CA 1
ATOM 842 C C . HIS A 1 117 ? 21.775 -0.043 21.752 1.00 30.77 117 HIS A C 1
ATOM 843 O O . HIS A 1 117 ? 22.459 -1.028 21.961 1.00 23.72 117 HIS A O 1
ATOM 850 N N . ASP A 1 118 ? 22.302 1.065 21.251 1.00 24.66 118 ASP A N 1
ATOM 851 C CA . ASP A 1 118 ? 23.701 1.040 20.876 1.00 27.06 118 ASP A CA 1
ATOM 852 C C . ASP A 1 118 ? 24.667 0.768 22.019 1.00 30.07 118 ASP A C 1
ATOM 853 O O . ASP A 1 118 ? 25.748 0.255 21.755 1.00 25.23 118 ASP A O 1
ATOM 858 N N . ASP A 1 119 ? 24.296 1.086 23.267 1.00 25.99 119 ASP A N 1
ATOM 859 C CA . ASP A 1 119 ? 25.169 0.831 24.390 1.00 24.20 119 ASP A CA 1
ATOM 860 C C . ASP A 1 119 ? 24.825 -0.373 25.237 1.00 35.42 119 ASP A C 1
ATOM 861 O O . ASP A 1 119 ? 25.719 -1.014 25.804 1.00 33.04 119 ASP A O 1
ATOM 866 N N . PHE A 1 120 ? 23.551 -0.728 25.280 1.00 20.96 120 PHE A N 1
ATOM 867 C CA . PHE A 1 120 ? 23.107 -1.743 26.239 1.00 19.86 120 PHE A CA 1
ATOM 868 C C . PHE A 1 120 ? 22.343 -2.959 25.729 1.00 21.12 120 PHE A C 1
ATOM 869 O O . PHE A 1 120 ? 21.893 -3.756 26.557 1.00 26.56 120 PHE A O 1
ATOM 877 N N . ARG A 1 121 ? 22.195 -3.086 24.410 1.00 24.78 121 ARG A N 1
ATOM 878 C CA . ARG A 1 121 ? 21.481 -4.209 23.805 1.00 29.70 121 ARG A CA 1
ATOM 879 C C . ARG A 1 121 ? 22.374 -4.957 22.823 1.00 34.68 121 ARG A C 1
ATOM 880 O O . ARG A 1 121 ? 23.127 -4.359 22.088 1.00 27.41 121 ARG A O 1
ATOM 888 N N . ALA A 1 122 ? 22.317 -6.280 22.836 1.00 24.33 122 ALA A N 1
ATOM 889 C CA . ALA A 1 122 ? 23.119 -7.042 21.890 1.00 31.82 122 ALA A CA 1
ATOM 890 C C . ALA A 1 122 ? 22.669 -6.757 20.441 1.00 33.47 122 ALA A C 1
ATOM 891 O O . ALA A 1 122 ? 21.481 -6.536 20.168 1.00 40.00 122 ALA A O 1
ATOM 893 N N . LYS A 1 123 ? 23.638 -6.771 19.525 1.00 37.24 123 LYS A N 1
ATOM 894 C CA . LYS A 1 123 ? 23.432 -6.501 18.094 1.00 42.23 123 LYS A CA 1
ATOM 895 C C . LYS A 1 123 ? 23.430 -7.743 17.209 1.00 61.23 123 LYS A C 1
ATOM 896 O O . LYS A 1 123 ? 22.538 -7.839 16.337 1.00 70.22 123 LYS A O 1
ATOM 902 N N . ALA B 1 1 ? 3.603 18.317 35.457 1.00 85.70 1 ALA B N 1
ATOM 903 C CA . ALA B 1 1 ? 3.349 17.389 36.602 1.00 86.85 1 ALA B CA 1
ATOM 904 C C . ALA B 1 1 ? 4.295 17.708 37.759 1.00 76.95 1 ALA B C 1
ATOM 905 O O . ALA B 1 1 ? 5.096 18.648 37.679 1.00 74.62 1 ALA B O 1
ATOM 907 N N . THR B 1 2 ? 4.205 16.922 38.829 1.00 70.97 2 THR B N 1
ATOM 908 C CA . THR B 1 2 ? 5.053 17.146 39.995 1.00 65.76 2 THR B CA 1
ATOM 909 C C . THR B 1 2 ? 6.441 16.506 39.876 1.00 60.08 2 THR B C 1
ATOM 910 O O . THR B 1 2 ? 6.630 15.462 39.244 1.00 70.34 2 THR B O 1
ATOM 914 N N . ASP B 1 3 ? 7.401 17.187 40.489 1.00 46.50 3 ASP B N 1
ATOM 915 C CA . ASP B 1 3 ? 8.812 16.836 40.543 1.00 50.53 3 ASP B CA 1
ATOM 916 C C . ASP B 1 3 ? 9.080 15.374 41.011 1.00 41.87 3 ASP B C 1
ATOM 917 O O . ASP B 1 3 ? 8.233 14.773 41.700 1.00 34.13 3 ASP B O 1
ATOM 922 N N . VAL B 1 4 ? 10.218 14.793 40.602 1.00 41.02 4 VAL B N 1
ATOM 923 C CA . VAL B 1 4 ? 10.545 13.408 41.005 1.00 46.45 4 VAL B CA 1
ATOM 924 C C . VAL B 1 4 ? 10.721 13.284 42.504 1.00 43.21 4 VAL B C 1
ATOM 925 O O . VAL B 1 4 ? 10.310 12.284 43.105 1.00 38.59 4 VAL B O 1
ATOM 929 N N . ILE B 1 5 ? 11.335 14.293 43.116 1.00 41.42 5 ILE B N 1
ATOM 930 C CA . ILE B 1 5 ? 11.525 14.284 44.560 1.00 44.01 5 ILE B CA 1
ATOM 931 C C . ILE B 1 5 ? 10.192 14.245 45.296 1.00 45.66 5 ILE B C 1
ATOM 932 O O . ILE B 1 5 ? 10.013 13.477 46.237 1.00 33.87 5 ILE B O 1
ATOM 937 N N . ALA B 1 6 ? 9.248 15.068 44.860 1.00 40.07 6 ALA B N 1
ATOM 938 C CA . ALA B 1 6 ? 7.957 15.102 45.515 1.00 42.06 6 ALA B CA 1
ATOM 939 C C . ALA B 1 6 ? 7.226 13.793 45.277 1.00 36.48 6 ALA B C 1
ATOM 940 O O . ALA B 1 6 ? 6.586 13.256 46.175 1.00 31.04 6 ALA B O 1
ATOM 942 N N . GLN B 1 7 ? 7.317 13.285 44.058 1.00 33.15 7 GLN B N 1
ATOM 943 C CA . GLN B 1 7 ? 6.665 12.028 43.733 1.00 34.64 7 GLN B CA 1
ATOM 944 C C . GLN B 1 7 ? 7.185 10.884 44.609 1.00 32.69 7 GLN B C 1
ATOM 945 O O . GLN B 1 7 ? 6.385 10.120 45.154 1.00 39.33 7 GLN B O 1
ATOM 951 N N . ARG B 1 8 ? 8.506 10.777 44.739 1.00 32.03 8 ARG B N 1
ATOM 952 C CA . ARG B 1 8 ? 9.086 9.677 45.508 1.00 29.09 8 ARG B CA 1
ATOM 953 C C . ARG B 1 8 ? 8.857 9.839 47.005 1.00 42.36 8 ARG B C 1
ATOM 954 O O . ARG B 1 8 ? 8.652 8.858 47.718 1.00 32.88 8 ARG B O 1
ATOM 962 N N . LYS B 1 9 ? 8.859 11.072 47.503 1.00 31.75 9 LYS B N 1
ATOM 963 C CA . LYS B 1 9 ? 8.613 11.224 48.922 1.00 27.42 9 LYS B CA 1
ATOM 964 C C . LYS B 1 9 ? 7.192 10.836 49.216 1.00 25.60 9 LYS B C 1
ATOM 965 O O . LYS B 1 9 ? 6.905 10.245 50.269 1.00 31.92 9 LYS B O 1
ATOM 971 N N . ALA B 1 10 ? 6.293 11.132 48.277 1.00 32.23 10 ALA B N 1
ATOM 972 C CA . ALA B 1 10 ? 4.886 10.787 48.464 1.00 35.99 10 ALA B CA 1
ATOM 973 C C . ALA B 1 10 ? 4.733 9.280 48.580 1.00 37.36 10 ALA B C 1
ATOM 974 O O . ALA B 1 10 ? 3.961 8.789 49.409 1.00 33.94 10 ALA B O 1
ATOM 976 N N . ILE B 1 11 ? 5.478 8.561 47.744 1.00 32.33 11 ILE B N 1
ATOM 977 C CA . ILE B 1 11 ? 5.418 7.094 47.738 1.00 29.94 11 ILE B CA 1
ATOM 978 C C . ILE B 1 11 ? 6.116 6.526 48.970 1.00 25.64 11 ILE B C 1
ATOM 979 O O . ILE B 1 11 ? 5.600 5.591 49.613 1.00 35.14 11 ILE B O 1
ATOM 984 N N . LEU B 1 12 ? 7.276 7.070 49.296 1.00 30.20 12 LEU B N 1
ATOM 985 C CA . LEU B 1 12 ? 7.995 6.598 50.458 1.00 31.96 12 LEU B CA 1
ATOM 986 C C . LEU B 1 12 ? 7.181 6.913 51.729 1.00 35.84 12 LEU B C 1
ATOM 987 O O . LEU B 1 12 ? 7.133 6.117 52.650 1.00 31.57 12 LEU B O 1
ATOM 992 N N . LYS B 1 13 ? 6.512 8.057 51.775 1.00 32.52 13 LYS B N 1
ATOM 993 C CA . LYS B 1 13 ? 5.703 8.344 52.947 1.00 33.90 13 LYS B CA 1
ATOM 994 C C . LYS B 1 13 ? 4.583 7.287 53.089 1.00 38.96 13 LYS B C 1
ATOM 995 O O . LYS B 1 13 ? 4.270 6.840 54.194 1.00 38.59 13 LYS B O 1
ATOM 1001 N N . GLN B 1 14 ? 3.992 6.866 51.970 1.00 33.27 14 GLN B N 1
ATOM 1002 C CA . GLN B 1 14 ? 2.927 5.863 51.999 1.00 31.99 14 GLN B CA 1
ATOM 1003 C C . GLN B 1 14 ? 3.501 4.512 52.491 1.00 30.24 14 GLN B C 1
ATOM 1004 O O . GLN B 1 14 ? 2.814 3.743 53.181 1.00 28.49 14 GLN B O 1
ATOM 1010 N N . MET B 1 15 ? 4.739 4.225 52.098 1.00 26.08 15 MET B N 1
ATOM 1011 C CA . MET B 1 15 ? 5.415 2.983 52.511 1.00 32.51 15 MET B CA 1
ATOM 1012 C C . MET B 1 15 ? 5.604 3.005 54.032 1.00 32.90 15 MET B C 1
ATOM 1013 O O . MET B 1 15 ? 5.458 1.988 54.707 1.00 27.05 15 MET B O 1
ATOM 1018 N N . GLY B 1 16 ? 5.947 4.160 54.579 1.00 23.53 16 GLY B N 1
ATOM 1019 C CA . GLY B 1 16 ? 6.060 4.244 56.034 1.00 30.28 16 GLY B CA 1
ATOM 1020 C C . GLY B 1 16 ? 4.708 4.075 56.746 1.00 32.77 16 GLY B C 1
ATOM 1021 O O . GLY B 1 16 ? 4.642 3.502 57.847 1.00 31.58 16 GLY B O 1
ATOM 1022 N N . GLU B 1 17 ? 3.624 4.582 56.153 1.00 28.43 17 GLU B N 1
ATOM 1023 C CA . GLU B 1 17 ? 2.296 4.431 56.749 1.00 32.23 17 GLU B CA 1
ATOM 1024 C C . GLU B 1 17 ? 1.848 2.981 56.653 1.00 33.59 17 GLU B C 1
ATOM 1025 O O . GLU B 1 17 ? 1.156 2.481 57.527 1.00 30.08 17 GLU B O 1
ATOM 1031 N N . ALA B 1 18 ? 2.238 2.288 55.594 1.00 31.01 18 ALA B N 1
ATOM 1032 C CA . ALA B 1 18 ? 1.840 0.889 55.485 1.00 33.92 18 ALA B CA 1
ATOM 1033 C C . ALA B 1 18 ? 2.536 0.064 56.550 1.00 28.57 18 ALA B C 1
ATOM 1034 O O . ALA B 1 18 ? 1.984 -0.924 57.052 1.00 28.82 18 ALA B O 1
ATOM 1036 N N . THR B 1 19 ? 3.741 0.477 56.908 1.00 22.12 19 THR B N 1
ATOM 1037 C CA . THR B 1 19 ? 4.516 -0.273 57.876 1.00 27.17 19 THR B CA 1
ATOM 1038 C C . THR B 1 19 ? 4.032 -0.071 59.320 1.00 33.12 19 THR B C 1
ATOM 1039 O O . THR B 1 19 ? 4.149 -0.977 60.152 1.00 27.94 19 THR B O 1
ATOM 1043 N N . LYS B 1 20 ? 3.429 1.075 59.620 1.00 28.20 20 LYS B N 1
ATOM 1044 C CA . LYS B 1 20 ? 3.012 1.291 61.008 1.00 31.99 20 LYS B CA 1
ATOM 1045 C C . LYS B 1 20 ? 2.153 0.189 61.652 1.00 34.05 20 LYS B C 1
ATOM 1046 O O . LYS B 1 20 ? 2.475 -0.292 62.755 1.00 31.73 20 LYS B O 1
ATOM 1052 N N . PRO B 1 21 ? 1.069 -0.240 60.981 1.00 26.49 21 PRO B N 1
ATOM 1053 C CA . PRO B 1 21 ? 0.262 -1.289 61.599 1.00 27.52 21 PRO B CA 1
ATOM 1054 C C . PRO B 1 21 ? 1.010 -2.586 61.826 1.00 32.80 21 PRO B C 1
ATOM 1055 O O . PRO B 1 21 ? 0.724 -3.326 62.780 1.00 28.00 21 PRO B O 1
ATOM 1059 N N . ILE B 1 22 ? 1.967 -2.881 60.961 1.00 27.34 22 ILE B N 1
ATOM 1060 C CA . ILE B 1 22 ? 2.729 -4.116 61.131 1.00 25.29 22 ILE B CA 1
ATOM 1061 C C . ILE B 1 22 ? 3.601 -3.978 62.348 1.00 34.65 22 ILE B C 1
ATOM 1062 O O . ILE B 1 22 ? 3.707 -4.900 63.133 1.00 23.28 22 ILE B O 1
ATOM 1067 N N . ALA B 1 23 ? 4.235 -2.824 62.498 1.00 27.82 23 ALA B N 1
ATOM 1068 C CA . ALA B 1 23 ? 5.103 -2.606 63.644 1.00 29.64 23 ALA B CA 1
ATOM 1069 C C . ALA B 1 23 ? 4.283 -2.699 64.923 1.00 32.22 23 ALA B C 1
ATOM 1070 O O . ALA B 1 23 ? 4.750 -3.221 65.934 1.00 31.63 23 ALA B O 1
ATOM 1072 N N . ALA B 1 24 ? 3.054 -2.195 64.884 1.00 25.66 24 ALA B N 1
ATOM 1073 C CA . ALA B 1 24 ? 2.220 -2.246 66.072 1.00 27.64 24 ALA B CA 1
ATOM 1074 C C . ALA B 1 24 ? 1.853 -3.684 66.487 1.00 32.28 24 ALA B C 1
ATOM 1075 O O . ALA B 1 24 ? 1.756 -3.989 67.682 1.00 32.57 24 ALA B O 1
ATOM 1077 N N . MET B 1 25 ? 1.669 -4.565 65.515 1.00 28.68 25 MET B N 1
ATOM 1078 C CA . MET B 1 25 ? 1.345 -5.973 65.800 1.00 28.51 25 MET B CA 1
ATOM 1079 C C . MET B 1 25 ? 2.535 -6.685 66.426 1.00 34.27 25 MET B C 1
ATOM 1080 O O . MET B 1 25 ? 2.391 -7.467 67.386 1.00 31.60 25 MET B O 1
ATOM 1085 N N . LEU B 1 26 ? 3.719 -6.405 65.893 1.00 28.40 26 LEU B N 1
ATOM 1086 C CA . LEU B 1 26 ? 4.938 -7.007 66.406 1.00 28.84 26 LEU B CA 1
ATOM 1087 C C . LEU B 1 26 ? 5.210 -6.616 67.857 1.00 31.02 26 LEU B C 1
ATOM 1088 O O . LEU B 1 26 ? 5.722 -7.424 68.633 1.00 32.40 26 LEU B O 1
ATOM 1093 N N . LYS B 1 27 ? 4.878 -5.381 68.215 1.00 27.06 27 LYS B N 1
ATOM 1094 C CA . LYS B 1 27 ? 5.087 -4.900 69.578 1.00 33.09 27 LYS B CA 1
ATOM 1095 C C . LYS B 1 27 ? 3.896 -5.213 70.481 1.00 38.24 27 LYS B C 1
ATOM 1096 O O . LYS B 1 27 ? 3.886 -4.803 71.639 1.00 36.98 27 LYS B O 1
ATOM 1102 N N . GLY B 1 28 ? 2.902 -5.924 69.945 1.00 31.03 28 GLY B N 1
ATOM 1103 C CA . GLY B 1 28 ? 1.720 -6.301 70.712 1.00 32.23 28 GLY B CA 1
ATOM 1104 C C . GLY B 1 28 ? 0.758 -5.171 71.057 1.00 36.77 28 GLY B C 1
ATOM 1105 O O . GLY B 1 28 ? -0.149 -5.343 71.864 1.00 36.11 28 GLY B O 1
ATOM 1106 N N . GLU B 1 29 ? 0.974 -4.010 70.452 1.00 35.35 29 GLU B N 1
ATOM 1107 C CA . GLU B 1 29 ? 0.128 -2.844 70.679 1.00 38.58 29 GLU B CA 1
ATOM 1108 C C . GLU B 1 29 ? -1.159 -2.964 69.875 1.00 37.46 29 GLU B C 1
ATOM 1109 O O . GLU B 1 29 ? -2.131 -2.267 70.145 1.00 40.31 29 GLU B O 1
ATOM 1115 N N . ALA B 1 30 ? -1.181 -3.842 68.881 1.00 32.34 30 ALA B N 1
ATOM 1116 C CA . ALA B 1 30 ? -2.385 -3.982 68.076 1.00 37.47 30 ALA B CA 1
ATOM 1117 C C . ALA B 1 30 ? -2.627 -5.456 67.804 1.00 42.23 30 ALA B C 1
ATOM 1118 O O . ALA B 1 30 ? -1.682 -6.216 67.710 1.00 32.67 30 ALA B O 1
ATOM 1120 N N . LYS B 1 31 ? -3.885 -5.860 67.694 1.00 34.63 31 LYS B N 1
ATOM 1121 C CA . LYS B 1 31 ? -4.203 -7.256 67.434 1.00 39.79 31 LYS B CA 1
ATOM 1122 C C . LYS B 1 31 ? -3.835 -7.676 66.026 1.00 40.67 31 LYS B C 1
ATOM 1123 O O . LYS B 1 31 ? -3.967 -6.890 65.088 1.00 37.26 31 LYS B O 1
ATOM 1129 N N . TRP B 1 32 ? -3.345 -8.908 65.890 1.00 33.20 32 TRP B N 1
ATOM 1130 C CA . TRP B 1 32 ? -3.030 -9.490 64.589 1.00 36.48 32 TRP B CA 1
ATOM 1131 C C . TRP B 1 32 ? -4.248 -9.380 63.669 1.00 39.28 32 TRP B C 1
ATOM 1132 O O . TRP B 1 32 ? -5.396 -9.566 64.098 1.00 37.64 32 TRP B O 1
ATOM 1143 N N . ASP B 1 33 ? -3.989 -9.091 62.399 1.00 29.93 33 ASP B N 1
ATOM 1144 C CA . ASP B 1 33 ? -5.039 -8.937 61.417 1.00 28.76 33 ASP B CA 1
ATOM 1145 C C . ASP B 1 33 ? -4.472 -9.225 60.037 1.00 36.43 33 ASP B C 1
ATOM 1146 O O . ASP B 1 33 ? -3.712 -8.425 59.490 1.00 32.83 33 ASP B O 1
ATOM 1151 N N . GLN B 1 34 ? -4.828 -10.383 59.485 1.00 33.27 34 GLN B N 1
ATOM 1152 C CA . GLN B 1 34 ? -4.369 -10.817 58.169 1.00 32.04 34 GLN B CA 1
ATOM 1153 C C . GLN B 1 34 ? -4.674 -9.830 57.064 1.00 32.06 34 GLN B C 1
ATOM 1154 O O . GLN B 1 34 ? -3.839 -9.519 56.235 1.00 36.94 34 GLN B O 1
ATOM 1160 N N . ALA B 1 35 ? -5.895 -9.329 57.051 1.00 33.38 35 ALA B N 1
ATOM 1161 C CA . ALA B 1 35 ? -6.281 -8.406 56.011 1.00 39.48 35 ALA B CA 1
ATOM 1162 C C . ALA B 1 35 ? -5.421 -7.145 56.047 1.00 34.82 35 ALA B C 1
ATOM 1163 O O . ALA B 1 35 ? -4.973 -6.675 55.000 1.00 27.34 35 ALA B O 1
ATOM 1165 N N . VAL B 1 36 ? -5.159 -6.623 57.246 1.00 29.00 36 VAL B N 1
ATOM 1166 C CA . VAL B 1 36 ? -4.345 -5.402 57.346 1.00 32.47 36 VAL B CA 1
ATOM 1167 C C . VAL B 1 36 ? -2.914 -5.635 56.892 1.00 29.99 36 VAL B C 1
ATOM 1168 O O . VAL B 1 36 ? -2.365 -4.834 56.134 1.00 26.17 36 VAL B O 1
ATOM 1172 N N . VAL B 1 37 ? -2.310 -6.728 57.354 1.00 28.85 37 VAL B N 1
ATOM 1173 C CA . VAL B 1 37 ? -0.946 -7.049 56.957 1.00 31.07 37 VAL B CA 1
ATOM 1174 C C . VAL B 1 37 ? -0.842 -7.291 55.441 1.00 28.69 37 VAL B C 1
ATOM 1175 O O . VAL B 1 37 ? 0.114 -6.857 54.791 1.00 26.28 37 VAL B O 1
ATOM 1179 N N . GLN B 1 38 ? -1.834 -7.957 54.854 1.00 24.90 38 GLN B N 1
ATOM 1180 C CA . GLN B 1 38 ? -1.777 -8.220 53.419 1.00 28.49 38 GLN B CA 1
ATOM 1181 C C . GLN B 1 38 ? -1.892 -6.907 52.639 1.00 27.40 38 GLN B C 1
ATOM 1182 O O . GLN B 1 38 ? -1.262 -6.737 51.595 1.00 28.09 38 GLN B O 1
ATOM 1188 N N . LYS B 1 39 ? -2.695 -5.974 53.134 1.00 24.63 39 LYS B N 1
ATOM 1189 C CA . LYS B 1 39 ? -2.840 -4.705 52.438 1.00 32.20 39 LYS B CA 1
ATOM 1190 C C . LYS B 1 39 ? -1.538 -3.914 52.512 1.00 26.90 39 LYS B C 1
ATOM 1191 O O . LYS B 1 39 ? -1.129 -3.277 51.526 1.00 26.07 39 LYS B O 1
ATOM 1197 N N . SER B 1 40 ? -0.899 -3.931 53.681 1.00 28.21 40 SER B N 1
ATOM 1198 C CA . SER B 1 40 ? 0.374 -3.222 53.863 1.00 24.38 40 SER B CA 1
ATOM 1199 C C . SER B 1 40 ? 1.449 -3.841 52.965 1.00 26.90 40 SER B C 1
ATOM 1200 O O . SER B 1 40 ? 2.228 -3.133 52.331 1.00 21.91 40 SER B O 1
ATOM 1203 N N . LEU B 1 41 ? 1.489 -5.169 52.902 1.00 18.96 41 LEU B N 1
ATOM 1204 C CA . LEU B 1 41 ? 2.495 -5.803 52.084 1.00 20.21 41 LEU B CA 1
ATOM 1205 C C . LEU B 1 41 ? 2.277 -5.488 50.621 1.00 22.71 41 LEU B C 1
ATOM 1206 O O . LEU B 1 41 ? 3.248 -5.284 49.894 1.00 24.17 41 LEU B O 1
ATOM 1211 N N . ALA B 1 42 ? 1.019 -5.419 50.168 1.00 22.11 42 ALA B N 1
ATOM 1212 C CA . ALA B 1 42 ? 0.769 -5.133 48.748 1.00 25.62 42 ALA B CA 1
ATOM 1213 C C . ALA B 1 42 ? 1.210 -3.711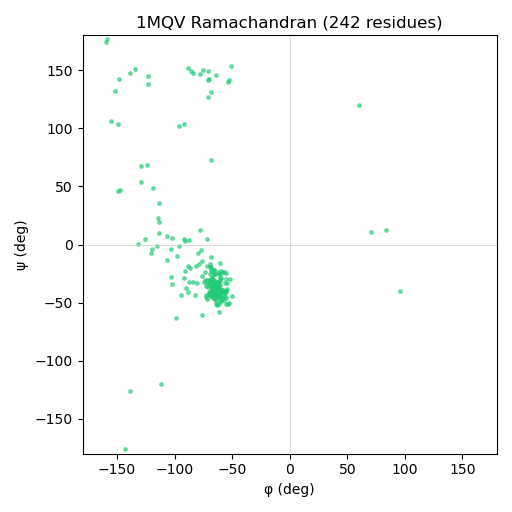 48.400 1.00 24.72 42 ALA B C 1
ATOM 1214 O O . ALA B 1 42 ? 1.721 -3.444 47.302 1.00 26.69 42 ALA B O 1
ATOM 1216 N N . ALA B 1 43 ? 0.982 -2.801 49.330 1.00 24.49 43 ALA B N 1
ATOM 1217 C CA . ALA B 1 43 ? 1.357 -1.407 49.113 1.00 23.98 43 ALA B CA 1
ATOM 1218 C C . ALA B 1 43 ? 2.859 -1.263 49.015 1.00 25.73 43 ALA B C 1
ATOM 1219 O O . ALA B 1 43 ? 3.367 -0.503 48.174 1.00 27.77 43 ALA B O 1
ATOM 1221 N N . ILE B 1 44 ? 3.574 -1.958 49.898 1.00 26.45 44 ILE B N 1
ATOM 1222 C CA . ILE B 1 44 ? 5.038 -1.958 49.918 1.00 25.25 44 ILE B CA 1
ATOM 1223 C C . ILE B 1 44 ? 5.562 -2.576 48.614 1.00 24.77 44 ILE B C 1
ATOM 1224 O O . ILE B 1 44 ? 6.482 -2.058 48.005 1.00 20.93 44 ILE B O 1
ATOM 1229 N N . ALA B 1 45 ? 4.961 -3.661 48.153 1.00 21.21 45 ALA B N 1
ATOM 1230 C CA . ALA B 1 45 ? 5.444 -4.253 46.906 1.00 22.63 45 ALA B CA 1
ATOM 1231 C C . ALA B 1 45 ? 5.206 -3.312 45.725 1.00 28.58 45 ALA B C 1
ATOM 1232 O O . ALA B 1 45 ? 6.109 -3.093 44.900 1.00 28.05 45 ALA B O 1
ATOM 1234 N N . ASP B 1 46 ? 4.016 -2.714 45.649 1.00 27.21 46 ASP B N 1
ATOM 1235 C CA . ASP B 1 46 ? 3.724 -1.811 44.522 1.00 27.13 46 ASP B CA 1
ATOM 1236 C C . ASP B 1 46 ? 4.607 -0.570 44.500 1.00 28.58 46 ASP B C 1
ATOM 1237 O O . ASP B 1 46 ? 5.116 -0.177 43.415 1.00 24.67 46 ASP B O 1
ATOM 1242 N N . ASP B 1 47 ? 4.776 0.043 45.679 1.00 25.88 47 ASP B N 1
ATOM 1243 C CA . ASP B 1 47 ? 5.615 1.216 45.831 1.00 28.01 47 ASP B CA 1
ATOM 1244 C C . ASP B 1 47 ? 7.063 0.926 45.451 1.00 30.06 47 ASP B C 1
ATOM 1245 O O . ASP B 1 47 ? 7.721 1.767 44.831 1.00 25.89 47 ASP B O 1
ATOM 1250 N N . SER B 1 48 ? 7.567 -0.249 45.827 1.00 23.96 48 SER B N 1
ATOM 1251 C CA . SER B 1 48 ? 8.915 -0.625 45.487 1.00 20.75 48 SER B CA 1
ATOM 1252 C C . SER B 1 48 ? 9.143 -0.884 43.989 1.00 24.58 48 SER B C 1
ATOM 1253 O O . SER B 1 48 ? 10.291 -0.904 43.543 1.00 22.75 48 SER B O 1
ATOM 1256 N N . LYS B 1 49 ? 8.077 -1.133 43.229 1.00 26.07 49 LYS B N 1
ATOM 1257 C CA . LYS B 1 49 ? 8.217 -1.355 41.785 1.00 21.12 49 LYS B CA 1
ATOM 1258 C C . LYS B 1 49 ? 8.181 -0.008 41.059 1.00 22.39 49 LYS B C 1
ATOM 1259 O O . LYS B 1 49 ? 8.654 0.107 39.919 1.00 25.81 49 LYS B O 1
ATOM 1265 N N . LYS B 1 50 ? 7.636 1.004 41.731 1.00 25.95 50 LYS B N 1
ATOM 1266 C CA . LYS B 1 50 ? 7.536 2.356 41.150 1.00 28.50 50 LYS B CA 1
ATOM 1267 C C . LYS B 1 50 ? 8.767 3.227 41.417 1.00 32.68 50 LYS B C 1
ATOM 1268 O O . LYS B 1 50 ? 9.214 3.981 40.525 1.00 26.78 50 LYS B O 1
ATOM 1274 N N . LEU B 1 51 ? 9.297 3.139 42.646 1.00 27.35 51 LEU B N 1
ATOM 1275 C CA . LEU B 1 51 ? 10.435 3.951 43.065 1.00 25.72 51 LEU B CA 1
ATOM 1276 C C . LEU B 1 51 ? 11.704 3.894 42.209 1.00 30.72 51 LEU B C 1
ATOM 1277 O O . LEU B 1 51 ? 12.399 4.903 42.068 1.00 28.81 51 LEU B O 1
ATOM 1282 N N . PRO B 1 52 ? 12.017 2.741 41.595 1.00 30.81 52 PRO B N 1
ATOM 1283 C CA . PRO B 1 52 ? 13.243 2.692 40.781 1.00 23.79 52 PRO B CA 1
ATOM 1284 C C . PRO B 1 52 ? 13.362 3.728 39.632 1.00 24.21 52 PRO B C 1
ATOM 1285 O O . PRO B 1 52 ? 14.457 4.042 39.178 1.00 28.13 52 PRO B O 1
ATOM 1289 N N . ALA B 1 53 ? 12.238 4.221 39.158 1.00 24.77 53 ALA B N 1
ATOM 1290 C CA . ALA B 1 53 ? 12.276 5.170 38.035 1.00 26.67 53 ALA B CA 1
ATOM 1291 C C . ALA B 1 53 ? 12.331 6.612 38.512 1.00 31.74 53 ALA B C 1
ATOM 1292 O O . ALA B 1 53 ? 12.337 7.517 37.684 1.00 27.08 53 ALA B O 1
ATOM 1294 N N . LEU B 1 54 ? 12.437 6.823 39.821 1.00 24.27 54 LEU B N 1
ATOM 1295 C CA . LEU B 1 54 ? 12.387 8.196 40.355 1.00 26.24 54 LEU B CA 1
ATOM 1296 C C . LEU B 1 54 ? 13.600 8.800 41.028 1.00 30.84 54 LEU B C 1
ATOM 1297 O O . LEU B 1 54 ? 13.446 9.737 41.826 1.00 29.75 54 LEU B O 1
ATOM 1302 N N . PHE B 1 55 ? 14.783 8.281 40.727 1.00 28.81 55 PHE B N 1
ATOM 1303 C CA . PHE B 1 55 ? 16.039 8.748 41.320 1.00 27.96 55 PHE B CA 1
ATOM 1304 C C . PHE B 1 55 ? 17.052 9.044 40.237 1.00 32.82 55 PHE B C 1
ATOM 1305 O O . PHE B 1 55 ? 18.058 8.350 40.093 1.00 30.55 55 PHE B O 1
ATOM 1313 N N . PRO B 1 56 ? 16.789 10.079 39.430 1.00 31.09 56 PRO B N 1
ATOM 1314 C CA . PRO B 1 56 ? 17.707 10.455 38.348 1.00 32.45 56 PRO B CA 1
ATOM 1315 C C . PRO B 1 56 ? 18.998 11.082 38.881 1.00 33.49 56 PRO B C 1
ATOM 1316 O O . PRO B 1 56 ? 19.004 11.739 39.938 1.00 35.86 56 PRO B O 1
ATOM 1320 N N . ALA B 1 57 ? 20.085 10.875 38.151 1.00 33.06 57 ALA B N 1
ATOM 1321 C CA . ALA B 1 57 ? 21.384 11.391 38.553 1.00 36.72 57 ALA B CA 1
ATOM 1322 C C . ALA B 1 57 ? 21.431 12.924 38.501 1.00 43.33 57 ALA B C 1
ATOM 1323 O O . ALA B 1 57 ? 22.226 13.542 39.211 1.00 49.12 57 ALA B O 1
ATOM 1325 N N . ASP B 1 58 ? 20.590 13.535 37.668 1.00 39.74 58 ASP B N 1
ATOM 1326 C CA . ASP B 1 58 ? 20.568 15.006 37.566 1.00 62.18 58 ASP B CA 1
ATOM 1327 C C . ASP B 1 58 ? 19.828 15.707 38.711 1.00 65.11 58 ASP B C 1
ATOM 1328 O O . ASP B 1 58 ? 19.522 16.900 38.632 1.00 73.51 58 ASP B O 1
ATOM 1333 N N . SER B 1 59 ? 19.535 14.962 39.771 1.00 73.64 59 SER B N 1
ATOM 1334 C CA . SER B 1 59 ? 18.865 15.528 40.935 1.00 76.54 59 SER B CA 1
ATOM 1335 C C . SER B 1 59 ? 19.678 15.140 42.172 1.00 81.61 59 SER B C 1
ATOM 1336 O O . SER B 1 59 ? 19.172 14.546 43.135 1.00 79.85 59 SER B O 1
ATOM 1339 N N . LYS B 1 60 ? 20.965 15.473 42.097 1.00 81.97 60 LYS B N 1
ATOM 1340 C CA . LYS B 1 60 ? 21.926 15.238 43.168 1.00 84.29 60 LYS B CA 1
ATOM 1341 C C . LYS B 1 60 ? 21.523 16.149 44.323 1.00 86.47 60 LYS B C 1
ATOM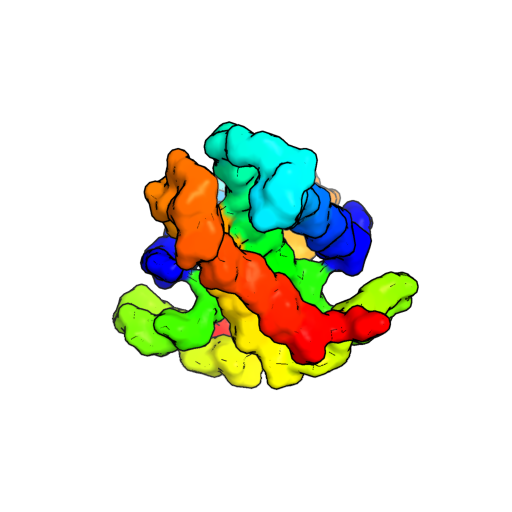 1342 O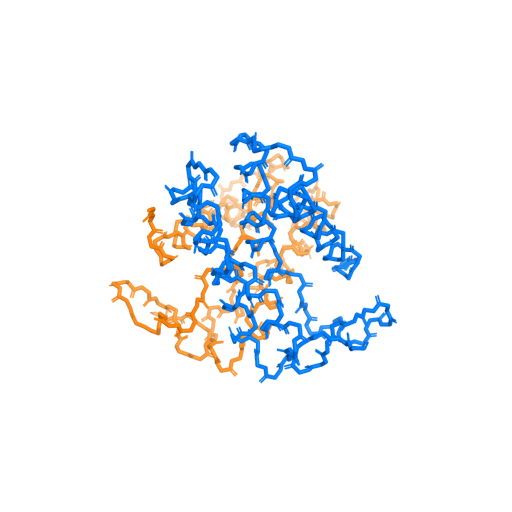 O . LYS B 1 60 ? 21.794 15.853 45.492 1.00 80.11 60 LYS B O 1
ATOM 1348 N N . THR B 1 61 ? 20.879 17.262 43.961 1.00 90.55 61 THR B N 1
ATOM 1349 C CA . THR B 1 61 ? 20.406 18.276 44.904 1.00 93.71 61 THR B CA 1
ATOM 1350 C C . THR B 1 61 ? 19.170 18.993 44.321 1.00 94.46 61 THR B C 1
ATOM 1351 O O . THR B 1 61 ? 19.173 19.410 43.158 1.00 87.15 61 THR B O 1
ATOM 1355 N N . GLY B 1 62 ? 18.118 19.127 45.128 1.00 99.68 62 GLY B N 1
ATOM 1356 C CA . GLY B 1 62 ? 16.906 19.786 44.663 1.00 95.28 62 GLY B CA 1
ATOM 1357 C C . GLY B 1 62 ? 16.297 20.706 45.707 1.00 96.56 62 GLY B C 1
ATOM 1358 O O . GLY B 1 62 ? 16.970 21.605 46.221 1.00 97.89 62 GLY B O 1
ATOM 1359 N N . GLY B 1 63 ? 15.018 20.493 46.010 1.00 95.91 63 GLY B N 1
ATOM 1360 C CA . GLY B 1 63 ? 14.342 21.306 47.006 1.00 93.97 63 GLY B CA 1
ATOM 1361 C C . GLY B 1 63 ? 14.405 20.603 48.348 1.00 91.53 63 GLY B C 1
ATOM 1362 O O . GLY B 1 63 ? 14.670 21.199 49.393 1.00 94.68 63 GLY B O 1
ATOM 1363 N N . ASP B 1 64 ? 14.168 19.300 48.306 1.00 84.91 64 ASP B N 1
ATOM 1364 C CA . ASP B 1 64 ? 14.190 18.485 49.504 1.00 83.95 64 ASP B CA 1
ATOM 1365 C C . ASP B 1 64 ? 15.383 17.546 49.447 1.00 77.00 64 ASP B C 1
ATOM 1366 O O . ASP B 1 64 ? 16.548 17.950 49.365 1.00 92.70 64 ASP B O 1
ATOM 1371 N N . THR B 1 65 ? 15.031 16.275 49.493 1.00 79.07 65 THR B N 1
ATOM 1372 C CA . THR B 1 65 ? 15.908 15.130 49.447 1.00 72.15 65 THR B CA 1
ATOM 1373 C C . THR B 1 65 ? 17.000 14.886 50.483 1.00 61.12 65 THR B C 1
ATOM 1374 O O . THR B 1 65 ? 17.918 15.682 50.721 1.00 46.06 65 THR B O 1
ATOM 1378 N N . ALA B 1 66 ? 16.806 13.727 51.105 1.00 49.92 66 ALA B N 1
ATOM 1379 C CA . ALA B 1 66 ? 17.660 13.129 52.104 1.00 42.07 66 ALA B CA 1
ATOM 1380 C C . ALA B 1 66 ? 18.331 11.977 51.317 1.00 38.70 66 ALA B C 1
ATOM 1381 O O . ALA B 1 66 ? 19.025 11.132 51.880 1.00 39.89 66 ALA B O 1
ATOM 1383 N N . ALA B 1 67 ? 18.087 11.949 49.999 1.00 33.16 67 ALA B N 1
ATOM 1384 C CA . ALA B 1 67 ? 18.700 10.956 49.117 1.00 35.94 67 ALA B CA 1
ATOM 1385 C C . ALA B 1 67 ? 20.195 11.331 49.013 1.00 42.93 67 ALA B C 1
ATOM 1386 O O . ALA B 1 67 ? 20.533 12.472 48.704 1.00 41.85 67 ALA B O 1
ATOM 1388 N N . LEU B 1 68 ? 21.094 10.398 49.286 1.00 27.21 68 LEU B N 1
ATOM 1389 C CA . LEU B 1 68 ? 22.520 10.717 49.230 1.00 34.33 68 LEU B CA 1
ATOM 1390 C C . LEU B 1 68 ? 23.169 10.544 47.876 1.00 40.00 68 LEU B C 1
ATOM 1391 O O . LEU B 1 68 ? 22.749 9.730 47.074 1.00 34.00 68 LEU B O 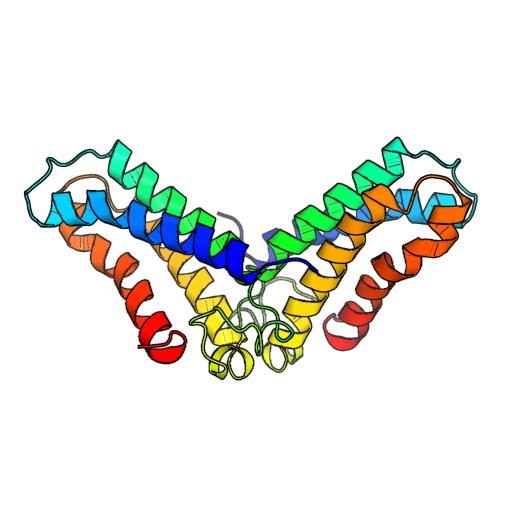1
ATOM 1396 N N . PRO B 1 69 ? 24.227 11.326 47.604 1.00 39.86 69 PRO B N 1
ATOM 1397 C CA . PRO B 1 69 ? 24.955 11.263 46.330 1.00 36.75 69 PRO B CA 1
ATOM 1398 C C . PRO B 1 69 ? 25.480 9.870 45.987 1.00 39.13 69 PRO B C 1
ATOM 1399 O O . PRO B 1 69 ? 25.576 9.510 44.817 1.00 36.52 69 PRO B O 1
ATOM 1403 N N . LYS B 1 70 ? 25.786 9.088 47.023 1.00 42.41 70 LYS B N 1
ATOM 1404 C CA . LYS B 1 70 ? 26.298 7.715 46.895 1.00 41.75 70 LYS B CA 1
ATOM 1405 C C . LYS B 1 70 ? 25.406 6.789 46.052 1.00 36.22 70 LYS B C 1
ATOM 1406 O O . LYS B 1 70 ? 25.870 5.775 45.513 1.00 40.95 70 LYS B O 1
ATOM 1412 N N . ILE B 1 71 ? 24.123 7.126 45.973 1.00 33.07 71 ILE B N 1
ATOM 1413 C CA . ILE B 1 71 ? 23.147 6.346 45.219 1.00 35.31 71 ILE B CA 1
ATOM 1414 C C . ILE B 1 71 ? 23.597 6.213 43.760 1.00 43.82 71 ILE B C 1
ATOM 1415 O O . ILE B 1 71 ? 23.505 5.156 43.151 1.00 42.44 71 ILE B O 1
ATOM 1420 N N . PHE B 1 72 ? 24.124 7.299 43.213 1.00 45.07 72 PHE B N 1
ATOM 1421 C CA . PHE B 1 72 ? 24.528 7.301 41.816 1.00 45.73 72 PHE B CA 1
ATOM 1422 C C . PHE B 1 72 ? 25.870 6.651 41.522 1.00 35.10 72 PHE B C 1
ATOM 1423 O O . PHE B 1 72 ? 26.238 6.446 40.359 1.00 49.15 72 PHE B O 1
ATOM 1431 N N . GLU B 1 73 ? 26.580 6.294 42.581 1.00 32.30 73 GLU B N 1
ATOM 1432 C CA . GLU B 1 73 ? 27.854 5.608 42.480 1.00 39.14 73 GLU B CA 1
ATOM 1433 C C . GLU B 1 73 ? 27.646 4.109 42.666 1.00 37.48 73 GLU B C 1
ATOM 1434 O O . GLU B 1 73 ? 28.568 3.304 42.456 1.00 45.96 73 GLU B O 1
ATOM 1440 N N . ASP B 1 74 ? 26.433 3.743 43.082 1.00 38.16 74 ASP B N 1
ATOM 1441 C CA . ASP B 1 74 ? 26.096 2.343 43.293 1.00 37.45 74 ASP B CA 1
ATOM 1442 C C . ASP B 1 74 ? 24.617 2.111 42.960 1.00 36.92 74 ASP B C 1
ATOM 1443 O O . ASP B 1 74 ? 23.909 1.464 43.715 1.00 35.66 74 ASP B O 1
ATOM 1448 N N . LYS B 1 75 ? 24.173 2.636 41.821 1.00 30.71 75 LYS B N 1
ATOM 1449 C CA . LYS B 1 75 ? 22.783 2.539 41.392 1.00 28.39 75 LYS B CA 1
ATOM 1450 C C . LYS B 1 75 ? 22.231 1.125 41.243 1.00 24.27 75 LYS B C 1
ATOM 1451 O O . LYS B 1 75 ? 21.084 0.894 41.612 1.00 27.57 75 LYS B O 1
ATOM 1457 N N . ALA B 1 76 ? 23.021 0.184 40.717 1.00 24.64 76 ALA B N 1
ATOM 1458 C CA . ALA B 1 76 ? 22.515 -1.185 40.571 1.00 25.62 76 ALA B CA 1
ATOM 1459 C C . ALA B 1 76 ? 22.178 -1.741 41.942 1.00 29.34 76 ALA B C 1
ATOM 1460 O O . ALA B 1 76 ? 21.150 -2.377 42.128 1.00 26.90 76 ALA B O 1
ATOM 1462 N N . LYS B 1 77 ? 23.059 -1.510 42.908 1.00 30.89 77 LYS B N 1
ATOM 1463 C CA . LYS B 1 77 ? 22.835 -2.001 44.259 1.00 28.65 77 LYS B CA 1
ATOM 1464 C C . LYS B 1 77 ? 21.588 -1.368 44.868 1.00 28.17 77 LYS B C 1
ATOM 1465 O O . LYS B 1 77 ? 20.773 -2.052 45.513 1.00 25.37 77 LYS B O 1
ATOM 1471 N N . PHE B 1 78 ? 21.435 -0.057 44.667 1.00 22.98 78 PHE B N 1
ATOM 1472 C CA . PHE B 1 78 ? 20.292 0.706 45.161 1.00 23.99 78 PHE B CA 1
ATOM 1473 C C . PHE B 1 78 ? 19.001 0.182 44.503 1.00 24.34 78 PHE B C 1
ATOM 1474 O O . PHE B 1 78 ? 18.045 -0.180 45.193 1.00 27.69 78 PHE B O 1
ATOM 1482 N N . ASP B 1 79 ? 18.990 0.098 43.173 1.00 24.30 79 ASP B N 1
ATOM 1483 C CA . ASP B 1 79 ? 17.800 -0.353 42.471 1.00 19.64 79 ASP B CA 1
ATOM 1484 C C . ASP B 1 79 ? 17.437 -1.744 42.941 1.00 23.66 79 ASP B C 1
ATOM 1485 O O . ASP B 1 79 ? 16.274 -2.036 43.125 1.00 26.24 79 ASP B O 1
ATOM 1490 N N . ASP B 1 80 ? 18.443 -2.592 43.113 1.00 24.26 80 ASP B N 1
ATOM 1491 C CA . ASP B 1 80 ? 18.168 -3.977 43.479 1.00 27.16 80 ASP B CA 1
ATOM 1492 C C . ASP B 1 80 ? 17.597 -4.139 44.890 1.00 27.13 80 ASP B C 1
ATOM 1493 O O . ASP B 1 80 ? 16.904 -5.131 45.196 1.00 22.73 80 ASP B O 1
ATOM 1498 N N . LEU B 1 81 ? 17.837 -3.158 45.757 1.00 26.37 81 LEU B N 1
ATOM 1499 C CA . LEU B 1 81 ? 17.280 -3.215 47.103 1.00 27.23 81 LEU B CA 1
ATOM 1500 C C . LEU B 1 81 ? 15.789 -3.016 46.999 1.00 29.55 81 LEU B C 1
ATOM 1501 O O . LEU B 1 81 ? 15.007 -3.658 47.693 1.00 23.97 81 LEU B O 1
ATOM 1506 N N . PHE B 1 82 ? 15.352 -2.108 46.144 1.00 24.24 82 PHE B N 1
ATOM 1507 C CA . PHE B 1 82 ? 13.909 -1.984 45.996 1.00 20.73 82 PHE B CA 1
ATOM 1508 C C . PHE B 1 82 ? 13.348 -3.307 45.396 1.00 19.82 82 PHE B C 1
ATOM 1509 O O . PHE B 1 82 ? 12.243 -3.750 45.768 1.00 24.16 82 PHE B O 1
ATOM 1517 N N . ALA B 1 83 ? 14.065 -3.917 44.464 1.00 19.28 83 ALA B N 1
ATOM 1518 C CA . ALA B 1 83 ? 13.523 -5.157 43.872 1.00 26.79 83 ALA B CA 1
ATOM 1519 C C . ALA B 1 83 ? 13.454 -6.262 44.933 1.00 21.97 83 ALA B C 1
ATOM 1520 O O . ALA B 1 83 ? 12.495 -7.042 44.939 1.00 23.00 83 ALA B O 1
ATOM 1522 N N . LYS B 1 84 ? 14.475 -6.329 45.790 1.00 25.59 84 LYS B N 1
ATOM 1523 C CA . LYS B 1 84 ? 14.542 -7.301 46.889 1.00 27.04 84 LYS B CA 1
ATOM 1524 C C . LYS B 1 84 ? 13.357 -7.111 47.797 1.00 31.60 84 LYS B C 1
ATOM 1525 O O . LYS B 1 84 ? 12.737 -8.094 48.184 1.00 23.65 84 LYS B O 1
ATOM 1531 N N . LEU B 1 85 ? 13.050 -5.853 48.145 1.00 22.19 85 LEU B N 1
ATOM 1532 C CA . LEU B 1 85 ? 11.885 -5.517 48.997 1.00 25.52 85 LEU B CA 1
ATOM 1533 C C . LEU B 1 85 ? 10.571 -5.898 48.319 1.00 19.50 85 LEU B C 1
ATOM 1534 O O . LEU B 1 85 ? 9.704 -6.454 48.960 1.00 24.43 85 LEU B O 1
ATOM 1539 N N . ALA B 1 86 ? 10.420 -5.579 47.024 1.00 21.07 86 ALA B N 1
ATOM 1540 C CA . ALA B 1 86 ? 9.196 -5.937 46.285 1.00 23.63 86 ALA B CA 1
ATOM 1541 C C . ALA B 1 86 ? 9.010 -7.445 46.274 1.00 27.17 86 ALA B C 1
ATOM 1542 O O . ALA B 1 86 ? 7.913 -7.961 46.583 1.00 23.48 86 ALA B O 1
ATOM 1544 N N . ALA B 1 87 ? 10.077 -8.153 45.923 1.00 26.33 87 ALA B N 1
ATOM 1545 C CA . ALA B 1 87 ? 9.989 -9.608 45.871 1.00 31.33 87 ALA B CA 1
ATOM 1546 C C . ALA B 1 87 ? 9.640 -10.197 47.234 1.00 26.31 87 ALA B C 1
ATOM 1547 O O . ALA B 1 87 ? 8.855 -11.131 47.323 1.00 25.40 87 ALA B O 1
ATOM 1549 N N . ALA B 1 88 ? 10.228 -9.670 48.295 1.00 22.39 88 ALA B N 1
ATOM 1550 C CA . ALA B 1 88 ? 9.957 -10.182 49.634 1.00 28.62 88 ALA B CA 1
ATOM 1551 C C . ALA B 1 88 ? 8.530 -9.890 50.104 1.00 28.19 88 ALA B C 1
ATOM 1552 O O . ALA B 1 88 ? 7.851 -10.751 50.713 1.00 24.01 88 ALA B O 1
ATOM 1554 N N . ALA B 1 89 ? 8.067 -8.686 49.814 1.00 21.13 89 ALA B N 1
ATOM 1555 C CA . ALA B 1 89 ? 6.727 -8.294 50.218 1.00 25.04 89 ALA B CA 1
ATOM 1556 C C . ALA B 1 89 ? 5.719 -9.127 49.460 1.00 28.00 89 ALA B C 1
ATOM 1557 O O . ALA B 1 89 ? 4.658 -9.480 50.011 1.00 27.42 89 ALA B O 1
ATOM 1559 N N . THR B 1 90 ? 6.059 -9.463 48.212 1.00 22.23 90 THR B N 1
ATOM 1560 C CA . THR B 1 90 ? 5.190 -10.290 47.394 1.00 20.88 90 THR B CA 1
ATOM 1561 C C . THR B 1 90 ? 5.178 -11.750 47.889 1.00 24.20 90 THR B C 1
ATOM 1562 O O . THR B 1 90 ? 4.106 -12.334 48.027 1.00 24.63 90 THR B O 1
ATOM 1566 N N . ALA B 1 91 ? 6.342 -12.329 48.151 1.00 25.43 91 ALA B N 1
ATOM 1567 C CA . ALA B 1 91 ? 6.368 -13.717 48.639 1.00 26.16 91 ALA B CA 1
ATOM 1568 C C . ALA B 1 91 ? 5.654 -13.822 49.997 1.00 36.19 91 ALA B C 1
ATOM 1569 O O . ALA B 1 91 ? 5.039 -14.845 50.287 1.00 33.50 91 ALA B O 1
ATOM 1571 N N . ALA B 1 92 ? 5.723 -12.760 50.810 1.00 21.32 92 ALA B N 1
ATOM 1572 C CA . ALA B 1 92 ? 5.086 -12.751 52.124 1.00 23.25 92 ALA B CA 1
ATOM 1573 C C . ALA B 1 92 ? 3.555 -12.936 52.056 1.00 28.82 92 ALA B C 1
ATOM 1574 O O . ALA B 1 92 ? 2.909 -13.255 53.050 1.00 24.94 92 ALA B O 1
ATOM 1576 N N . GLN B 1 93 ? 2.971 -12.754 50.871 1.00 30.84 93 GLN B N 1
ATOM 1577 C CA . GLN B 1 93 ? 1.536 -12.963 50.699 1.00 33.24 93 GLN B CA 1
ATOM 1578 C C . GLN B 1 93 ? 1.147 -14.394 51.023 1.00 31.44 93 GLN B C 1
ATOM 1579 O O . GLN B 1 93 ? 0.014 -14.665 51.387 1.00 37.05 93 GLN B O 1
ATOM 1585 N N . GLY B 1 94 ? 2.077 -15.317 50.827 1.00 32.81 94 GLY B N 1
ATOM 1586 C CA . GLY B 1 94 ? 1.784 -16.705 51.091 1.00 29.35 94 GLY B CA 1
ATOM 1587 C C . GLY B 1 94 ? 2.358 -17.199 52.397 1.00 41.19 94 GLY B C 1
ATOM 1588 O O . GLY B 1 94 ? 1.738 -18.027 53.068 1.00 38.20 94 GLY B O 1
ATOM 1589 N N . THR B 1 95 ? 3.523 -16.687 52.793 1.00 26.23 95 THR B N 1
ATOM 1590 C CA . THR B 1 95 ? 4.149 -17.145 54.015 1.00 30.04 95 THR B CA 1
ATOM 1591 C C . THR B 1 95 ? 3.651 -16.461 55.292 1.00 33.60 95 THR B C 1
ATOM 1592 O O . THR B 1 95 ? 3.633 -17.072 56.337 1.00 30.92 95 THR B O 1
ATOM 1596 N N . ILE B 1 96 ? 3.265 -15.192 55.225 1.00 26.01 96 ILE B N 1
ATOM 1597 C CA . ILE B 1 96 ? 2.744 -14.549 56.433 1.00 20.57 96 ILE B CA 1
ATOM 1598 C C . ILE B 1 96 ? 1.226 -14.719 56.477 1.00 30.69 96 ILE B C 1
ATOM 1599 O O . ILE B 1 96 ? 0.472 -14.049 55.747 1.00 29.63 96 ILE B O 1
ATOM 1604 N N . LYS B 1 97 ? 0.788 -15.639 57.337 1.00 27.39 97 LYS B N 1
ATOM 1605 C CA . LYS B 1 97 ? -0.622 -15.963 57.476 1.00 32.56 97 LYS B CA 1
ATOM 1606 C C . LYS B 1 97 ? -1.206 -16.023 58.907 1.00 38.35 97 LYS B C 1
ATOM 1607 O O . LYS B 1 97 ? -2.385 -16.347 59.073 1.00 32.84 97 LYS B O 1
ATOM 1613 N N . ASP B 1 98 ? -0.373 -15.769 59.919 1.00 29.40 98 ASP B N 1
ATOM 1614 C CA . ASP B 1 98 ? -0.802 -15.711 61.324 1.00 33.63 98 ASP B CA 1
ATOM 1615 C C . ASP B 1 98 ? 0.257 -14.936 62.074 1.00 37.85 98 ASP B C 1
ATOM 1616 O O . ASP B 1 98 ? 1.280 -14.599 61.490 1.00 29.51 98 ASP B O 1
ATOM 1621 N N . GLU B 1 99 ? 0.028 -14.652 63.356 1.00 34.58 99 GLU B N 1
ATOM 1622 C CA . GLU B 1 99 ? 1.014 -13.901 64.142 1.00 35.70 99 GLU B CA 1
ATOM 1623 C C . GLU B 1 99 ? 2.408 -14.531 64.133 1.00 24.82 99 GLU B C 1
ATOM 1624 O O . GLU B 1 99 ? 3.412 -13.820 64.079 1.00 27.57 99 GLU B O 1
ATOM 1630 N N . ALA B 1 100 ? 2.479 -15.858 64.222 1.00 25.83 100 ALA B N 1
ATOM 1631 C CA . ALA B 1 100 ? 3.770 -16.522 64.225 1.00 25.55 100 ALA B CA 1
ATOM 1632 C C . ALA B 1 100 ? 4.540 -16.405 62.917 1.00 29.49 100 ALA B C 1
ATOM 1633 O O . ALA B 1 100 ? 5.758 -16.201 62.936 1.00 30.03 100 ALA B O 1
ATOM 1635 N N . SER B 1 101 ? 3.859 -16.553 61.787 1.00 29.11 101 SER B N 1
ATOM 1636 C CA . SER B 1 101 ? 4.557 -16.467 60.522 1.00 25.31 101 SER B CA 1
ATOM 1637 C C . SER B 1 101 ? 4.909 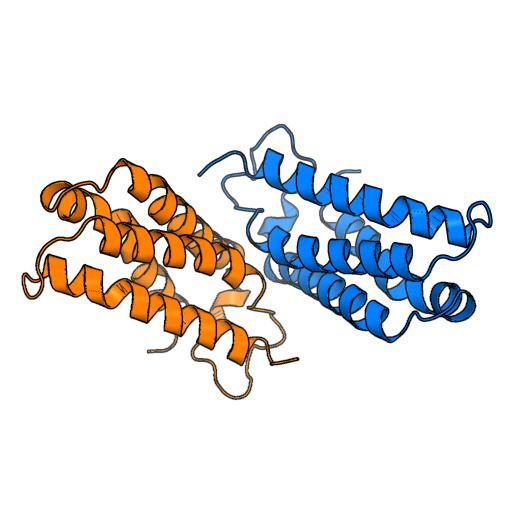-15.024 60.261 1.00 24.53 101 SER B C 1
ATOM 1638 O O . SER B 1 101 ? 5.844 -14.765 59.543 1.00 25.52 101 SER B O 1
ATOM 1641 N N . LEU B 1 102 ? 4.174 -14.093 60.858 1.00 22.40 102 LEU B N 1
ATOM 1642 C CA . LEU B 1 102 ? 4.546 -12.684 60.732 1.00 26.12 102 LEU B CA 1
ATOM 1643 C C . LEU B 1 102 ? 5.918 -12.512 61.400 1.00 26.70 102 LEU B C 1
ATOM 1644 O O . LEU B 1 102 ? 6.838 -11.927 60.809 1.00 26.87 102 LEU B O 1
ATOM 1649 N N . LYS B 1 103 ? 6.057 -12.988 62.640 1.00 25.26 103 LYS B N 1
ATOM 1650 C CA . LYS B 1 103 ? 7.333 -12.842 63.317 1.00 21.57 103 LYS B CA 1
ATOM 1651 C C . LYS B 1 103 ? 8.429 -13.622 62.622 1.00 29.57 103 LYS B C 1
ATOM 1652 O O . LYS B 1 103 ? 9.570 -13.203 62.596 1.00 22.57 103 LYS B O 1
ATOM 1658 N N . ALA B 1 104 ? 8.083 -14.740 62.006 1.00 27.89 104 ALA B N 1
ATOM 1659 C CA . ALA B 1 104 ? 9.087 -15.539 61.324 1.00 24.75 104 ALA B CA 1
ATOM 1660 C C . ALA B 1 104 ? 9.608 -14.962 59.987 1.00 25.37 104 ALA B C 1
ATOM 1661 O O . ALA B 1 104 ? 10.765 -15.162 59.603 1.00 26.94 104 ALA B O 1
ATOM 1663 N N . ASN B 1 105 ? 8.752 -14.229 59.285 1.00 28.42 105 ASN B N 1
ATOM 1664 C CA . ASN B 1 105 ? 9.153 -13.764 57.962 1.00 26.05 105 ASN B CA 1
ATOM 1665 C C . ASN B 1 105 ? 9.197 -12.274 57.715 1.00 26.04 105 ASN B C 1
ATOM 1666 O O . ASN B 1 105 ? 9.604 -11.856 56.642 1.00 27.49 105 ASN B O 1
ATOM 1671 N N . ILE B 1 106 ? 8.792 -11.470 58.681 1.00 23.94 106 ILE B N 1
ATOM 1672 C CA . ILE B 1 106 ? 8.748 -10.030 58.402 1.00 27.00 106 ILE B CA 1
ATOM 1673 C C . ILE B 1 106 ? 10.153 -9.434 58.257 1.00 32.17 106 ILE B C 1
ATOM 1674 O O . ILE B 1 106 ? 10.332 -8.420 57.570 1.00 23.87 106 ILE B O 1
ATOM 1679 N N . GLY B 1 107 ? 11.138 -10.079 58.886 1.00 25.49 107 GLY B N 1
ATOM 1680 C CA . GLY B 1 107 ? 12.512 -9.612 58.820 1.00 34.28 107 GLY B CA 1
ATOM 1681 C C . GLY B 1 107 ? 13.092 -9.537 57.419 1.00 32.40 107 GLY B C 1
ATOM 1682 O O . GLY B 1 107 ? 13.833 -8.600 57.100 1.00 33.11 107 GLY B O 1
ATOM 1683 N N . GLY B 1 108 ? 12.790 -10.531 56.591 1.00 22.84 108 GLY B N 1
ATOM 1684 C CA . GLY B 1 108 ? 13.248 -10.544 55.219 1.00 31.90 108 GLY B CA 1
ATOM 1685 C C . GLY B 1 108 ? 12.577 -9.458 54.388 1.00 29.89 108 GLY B C 1
ATOM 1686 O O . GLY B 1 108 ? 13.004 -9.204 53.255 1.00 31.88 108 GLY B O 1
ATOM 1687 N N . VAL B 1 109 ? 11.536 -8.824 54.939 1.00 23.56 109 VAL B N 1
ATOM 1688 C CA . VAL B 1 109 ? 10.837 -7.741 54.232 1.00 21.90 109 VAL B CA 1
ATOM 1689 C C . VAL B 1 109 ? 11.353 -6.413 54.747 1.00 25.84 109 VAL B C 1
ATOM 1690 O O . VAL B 1 109 ? 11.992 -5.686 54.007 1.00 24.89 109 VAL B O 1
ATOM 1694 N N . LEU B 1 110 ? 11.139 -6.120 56.028 1.00 22.27 110 LEU B N 1
ATOM 1695 C CA . LEU B 1 110 ? 11.553 -4.809 56.567 1.00 25.61 110 LEU B CA 1
ATOM 1696 C C . LEU B 1 110 ? 13.038 -4.546 56.764 1.00 26.58 110 LEU B C 1
ATOM 1697 O O . LEU B 1 110 ? 13.458 -3.384 56.852 1.00 30.81 110 LEU B O 1
ATOM 1702 N N . GLY B 1 111 ? 13.853 -5.587 56.815 1.00 24.08 111 GLY B N 1
ATOM 1703 C CA . GLY B 1 111 ? 15.286 -5.360 56.935 1.00 27.66 111 GLY B CA 1
ATOM 1704 C C . GLY B 1 111 ? 15.811 -4.569 55.742 1.00 29.99 111 GLY B C 1
ATOM 1705 O O . GLY B 1 111 ? 16.812 -3.841 55.829 1.00 28.76 111 GLY B O 1
ATOM 1706 N N . ASN B 1 112 ? 15.116 -4.670 54.618 1.00 29.65 112 ASN B N 1
ATOM 1707 C CA . ASN B 1 112 ? 15.542 -3.956 53.427 1.00 29.33 112 ASN B CA 1
ATOM 1708 C C . ASN B 1 112 ? 15.423 -2.451 53.611 1.00 30.01 112 ASN B C 1
ATOM 1709 O O . ASN B 1 112 ? 16.211 -1.687 53.013 1.00 28.60 112 ASN B O 1
ATOM 1714 N N . CYS B 1 113 ? 14.474 -2.017 54.438 1.00 18.97 113 CYS B N 1
ATOM 1715 C CA . CYS B 1 113 ? 14.285 -0.581 54.616 1.00 25.08 113 CYS B CA 1
ATOM 1716 C C . CYS B 1 113 ? 15.553 -0.037 55.249 1.00 33.08 113 CYS B C 1
ATOM 1717 O O . CYS B 1 113 ? 16.071 0.982 54.843 1.00 27.10 113 CYS B O 1
ATOM 1720 N N . LYS B 1 114 ? 16.045 -0.743 56.258 1.00 33.86 114 LYS B N 1
ATOM 1721 C CA . LYS B 1 114 ? 17.235 -0.326 56.992 1.00 37.66 114 LYS B CA 1
ATOM 1722 C C . LYS B 1 114 ? 18.492 -0.443 56.172 1.00 32.12 114 LYS B C 1
ATOM 1723 O O . LYS B 1 114 ? 19.364 0.447 56.231 1.00 38.83 114 LYS B O 1
ATOM 1729 N N . SER B 1 115 ? 18.625 -1.538 55.429 1.00 30.32 115 SER B N 1
ATOM 1730 C CA . SER B 1 115 ? 19.818 -1.686 54.613 1.00 27.27 115 SER B CA 1
ATOM 1731 C C . SER B 1 115 ? 19.964 -0.495 53.679 1.00 41.97 115 SER B C 1
ATOM 1732 O O . SER B 1 115 ? 21.063 0.025 53.522 1.00 30.61 115 SER B O 1
ATOM 1735 N N . CYS B 1 116 ? 18.861 -0.050 53.080 1.00 32.19 116 CYS B N 1
ATOM 1736 C CA . CYS B 1 116 ? 18.964 1.064 52.147 1.00 27.01 116 CYS B CA 1
ATOM 1737 C C . CYS B 1 116 ? 19.209 2.390 52.840 1.00 29.19 116 CYS B C 1
ATOM 1738 O O . CYS B 1 116 ? 20.075 3.166 52.411 1.00 33.00 116 CYS B O 1
ATOM 1741 N N . HIS B 1 117 ? 18.473 2.649 53.902 1.00 25.40 117 HIS B N 1
ATOM 1742 C CA . HIS B 1 117 ? 18.621 3.912 54.600 1.00 44.04 117 HIS B CA 1
ATOM 1743 C C . HIS B 1 117 ? 20.054 4.085 55.108 1.00 39.41 117 HIS B C 1
ATOM 1744 O O . HIS B 1 117 ? 20.628 5.175 55.004 1.00 43.17 117 HIS B O 1
ATOM 1751 N N . ASP B 1 118 ? 20.650 3.002 55.588 1.00 38.02 118 ASP B N 1
ATOM 1752 C CA . ASP B 1 118 ? 22.018 3.060 56.087 1.00 41.57 118 ASP B CA 1
ATOM 1753 C C . ASP B 1 118 ? 22.995 3.648 55.080 1.00 50.17 118 ASP B C 1
ATOM 1754 O O . ASP B 1 118 ? 23.750 4.560 55.415 1.00 38.85 118 ASP B O 1
ATOM 1759 N N . ASP B 1 119 ? 22.989 3.140 53.851 1.00 38.81 119 ASP B N 1
ATOM 1760 C CA . ASP B 1 119 ? 23.924 3.659 52.852 1.00 48.97 119 ASP B CA 1
ATOM 1761 C C . ASP B 1 119 ? 23.465 4.800 51.968 1.00 44.90 119 ASP B C 1
ATOM 1762 O O . ASP B 1 119 ? 24.276 5.618 51.536 1.00 43.78 119 ASP B O 1
ATOM 1767 N N . PHE B 1 120 ? 22.173 4.876 51.708 1.00 44.03 120 PHE B N 1
ATOM 1768 C CA . PHE B 1 120 ? 21.696 5.851 50.754 1.00 36.24 120 PHE B CA 1
ATOM 1769 C C . PHE B 1 120 ? 20.802 6.973 51.213 1.00 36.33 120 PHE B C 1
ATOM 1770 O O . PHE B 1 120 ? 20.406 7.789 50.398 1.00 31.74 120 PHE B O 1
ATOM 1778 N N . ARG B 1 121 ? 20.454 7.021 52.495 1.00 40.77 121 ARG B N 1
ATOM 1779 C CA . ARG B 1 121 ? 19.592 8.100 52.952 1.00 44.08 121 ARG B CA 1
ATOM 1780 C C . ARG B 1 121 ? 20.251 8.870 54.058 1.00 47.47 121 ARG B C 1
ATOM 1781 O O . ARG B 1 121 ? 20.967 8.300 54.889 1.00 44.73 121 ARG B O 1
ATOM 1789 N N . ALA B 1 122 ? 19.993 10.170 54.068 1.00 44.30 122 ALA B N 1
ATOM 1790 C CA . ALA B 1 122 ? 20.533 11.057 55.098 1.00 39.07 122 ALA B CA 1
ATOM 1791 C C . ALA B 1 122 ? 19.835 10.783 56.439 1.00 47.79 122 ALA B C 1
ATOM 1792 O O . ALA B 1 122 ? 18.627 10.496 56.495 1.00 46.34 122 ALA B O 1
ATOM 1794 N N . LYS B 1 123 ? 20.619 10.834 57.510 1.00 55.45 123 LYS B N 1
ATOM 1795 C CA . LYS B 1 123 ? 20.119 10.627 58.867 1.00 60.19 123 LYS B CA 1
ATOM 1796 C C . LYS B 1 123 ? 19.475 11.924 59.364 1.00 62.12 123 LYS B C 1
ATOM 1797 O O . LYS B 1 123 ? 19.491 12.154 60.607 1.00 72.95 123 LYS B O 1
#

Organism: Rhodopseudomonas palustris (strain ATCC BAA-98 / CGA009) (NCBI:txid258594)

Foldseek 3Di:
DDPLQVVLVVLVVVLVVLCVVLVCCVVVNDPDDLVSLLVSLQSLLVSLVVNLVRDDPVCQVVPPHQWHPVCVVPVVVLNVLSVQLNVLSVVCNVQPDTSVSSVVRVCSNVVSVVVNCVRTGHD/DDALVVVLVVLVVVLVVLCVVLVCVVVVVDPDDLVSLLVSLQSLLVSLVVNLVRDDLVPCDDDDFQFHNCCVVPVVVLNVLSVQLNVLSVVCNPQVDTSVSSVVRVCSRVVSVVVNCVPTGHD

Sequence (246 aa):
ATDVIAQRKAILKQMGEATKPIAAMLKGEAKWDQAVVQKSLAAIADDSKKLPALFPADSKTGGDTAALPKIFEDKAKFDDLFAKLAAAATAAQGTIKDEASLKANIGGVLGNCKSCHDDFRAKATDVIAQRKAILKQMGEATKPIAAMLKGEAKWDQAVVQKSLAAIADDSKKLPALFPADSKTGGDTAALPKIFEDKAKFDDLFAKLAAAATAAQGTIKDEASLKANIGGVLGNCKSCHDDFRAK

B-factor: mean 35.21, std 15.48, range [14.8, 117.8]

Secondary structure (DSSP, 8-state):
---HHHHHHHHHHHHHHHHHHHHHHHHTSS---HHHHHHHHHHHHHHHHHGGGS--GGGTT-SS--B-GGGGGSHHHHHHHHHHHHHHHHHHHHH--SHHHHHHHHHHHHHHHHHHHHHHB--/---HHHHHHHHHHHHHHHHHHHHHHHTTSS---HHHHHHHHHHHHHHHHHGGGS--TT-SS-SS--B-GGGGGSHHHHHHHHHHHHHHHHHHHHH--SHHHHHHHTHHHHHHHHHHHHHHB--

InterPro domains:
  IPR002321 Cytochrome c, class II [PF01322] (24-142)
  IPR002321 Cytochrome c, class II [PS51009] (24-143)
  IPR010980 Cytochrome c/b562 [SSF47175] (23-144)
  IPR012127 Cytochrome c prime [PIRSF000027] (11-144)

Radius of gyration: 20.3 Å; Cα contacts (8 Å, |Δi|>4): 265; chains: 2; bounding box: 35×38×66 Å

Nearest PDB structures (foldseek):
  1mqv-assembly1_A  TM=1.008E+00  e=7.985E-18  Rhodopseudomonas palustris
  1mqv-assembly2_B  TM=9.830E-01  e=2.238E-16  Rhodopseudomonas palustris
  1a7v-assembly2_B  TM=9.923E-01  e=1.286E-15  Rhodopseudomonas palustris
  1s05-assembly1_A  TM=9.235E-01  e=7.823E-08  Rhodopseud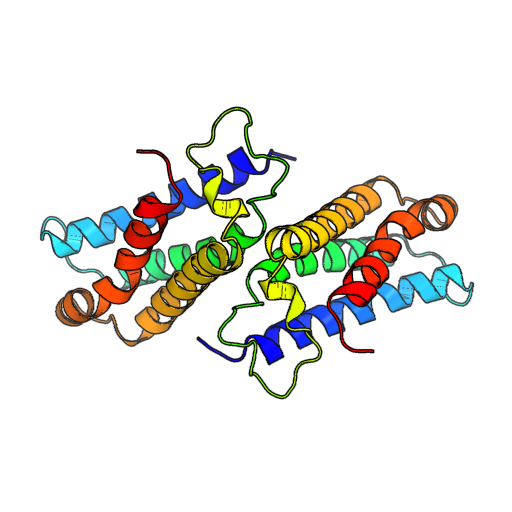omonas palustris
  2j8w-assembly1_A  TM=8.726E-01  e=1.406E-05  Rubrivivax gelatinosus

CATH classification: 1.20.120.10

Solvent-accessible surface area: 12998 Å² total; per-residue (Å²): 121,100,82,25,9,52,76,6,100,54,21,59,138,84,20,35,76,14,36,128,45,0,42,27,8,68,141,64,124,27,166,65,60,81,72,47,0,60,158,6,0,36,32,4,4,74,5,1,111,119,0,2,18,18,12,12,27,116,10,104,122,40,78,80,40,42,28,55,88,92,1,32,158,52,7,16,88,4,4,35,30,17,33,122,9,6,63,24,0,70,59,4,58,60,67,1,133,60,61,72,17,1,125,82,59,9,48,59,4,51,39,7,44,137,58,20,64,61,48,5,121,53,207,160,87,76,44,8,39,73,3,79,62,15,58,144,77,21,39,95,13,32,145,42,0,40,21,14,56,146,63,119,43,172,53,56,75,75,53,0,45,161,5,0,46,23,2,5,82,2,1,111,104,0,2,19,20,10,15,34,132,14,86,117,50,85,84,32,42,18,44,74,89,2,29,141,47,6,16,106,4,5,26,21,16,32,114,7,7,30,24,1,53,66,3,99,44,69,0,129,66,86,74,19,0,113,82,54,13,50,54,2,36,37,11,41,133,55,17,59,76,61,2,113,40,212